Protein AF-A0A1V9YX98-F1 (afdb_monomer_lite)

pLDDT: mean 78.54, std 16.36, range [28.25, 93.62]

Radius of gyration: 32.04 Å; chains: 1; bounding box: 87×76×84 Å

Sequence (312 aa):
MIKQGNPGYKESSVGNFMKATWSMMSGKPSLTKDDVEKRVIESIEKTLIGTTRYSNEMVMECITQVKAVSAQNQWNNSLNNVALYTLFKTVHEQMQHIQSKWDRSNGILSKFEQCKPTMEEFVKNLLQGCKAVELLLKTFDGWIKGNLHTTVEQHLIDDVARNLKSQNWVVNANAKQALFDKFLLQQLKAENYNAIYFALNKPQIYADRILKVLVSKKLAEMSNDVKDGIVAKVRDSIDVAAKNARNASIHRSSCFFSSLRLDLQKNLRLSGTSDLVANLPLVDEVLMNCDTSAPEIFSSKKHTGVLYKVHE

Organism: NCBI:txid74557

Foldseek 3Di:
DDDDDDDDDDDDPPVVVVVVVVVVPCPPPDQDLVNLLVVLLVLLCVLCVPPQADDPVSLVVSVVSLVVVCVVVVDDPVSVVSSVVSSVVNCVVVNVVSHVNNCCCPNPVNVCVVCVVVVVVLVVCVVVVPALLRSLQVNVLVLCVVALVQLLVVQLCVVLVVVVCPDPLNVDVVNVVVLLVVVLVVCVVVVVVVLNVCCVVPVPVNSVVSVVVVSVVSSVVCSVVSSVLSLVQLVVQQLQLLVQLLPDLFPSSVSSLVSSLVSCLVSRPVNQPRRSNVVRDDDDCVRNTCNVPHSCSSPPPDPDHPSNVVVD

Secondary structure (DSSP, 8-state):
------------TTHHHHHHHHTTT-------HHHHHHHHHHHHHHHHTT--S--HHHHHHHHHHHHHHHHHHT--HHHHHHHHHHHHHHHHHHHHHHHHHHHHHHSHHHHHHHHHHHHHHHHHHHHTT--HHHHHHHHHHHHHHHHHHHHHHHHHHHHHHHHHHTSHHHH-HHHHHHHHHHHHHHHHHTT-HHHHHHHHH-HHHHHHHHHHHHHHHHHHHHHHHHHHHHHHHHHHHHHHHHHHHHH-SS-HHHHHHHHHHHHHHHHSTTTT-SHHHHTPPPP-TTTS--TTS-GGGGSTTS--SHHHHTT-

Structure (mmCIF, N/CA/C/O backbone):
data_AF-A0A1V9YX98-F1
#
_entry.id   AF-A0A1V9YX98-F1
#
loop_
_atom_site.group_PDB
_atom_site.id
_atom_site.type_symbol
_atom_site.label_atom_id
_atom_site.label_alt_id
_atom_site.label_comp_id
_atom_site.label_asym_id
_atom_site.label_entity_id
_atom_site.label_seq_id
_atom_site.pdbx_PDB_ins_code
_atom_site.Cartn_x
_atom_site.Cartn_y
_atom_site.Cartn_z
_atom_site.occupancy
_atom_site.B_iso_or_equiv
_atom_site.auth_seq_id
_atom_site.auth_comp_id
_atom_site.auth_asym_id
_atom_site.auth_atom_id
_atom_site.pdbx_PDB_model_num
ATOM 1 N N . MET A 1 1 ? -56.146 54.067 32.179 1.00 35.50 1 MET A N 1
ATOM 2 C CA . MET A 1 1 ? -56.871 52.874 31.677 1.00 35.50 1 MET A CA 1
ATOM 3 C C . MET A 1 1 ? -56.123 51.646 32.200 1.00 35.50 1 MET A C 1
ATOM 5 O O . MET A 1 1 ? -55.040 51.395 31.704 1.00 35.50 1 MET A O 1
ATOM 9 N N . ILE A 1 2 ? -56.381 51.174 33.433 1.00 30.75 2 ILE A N 1
ATOM 10 C CA . ILE A 1 2 ? -57.281 50.052 33.841 1.00 30.75 2 ILE A CA 1
ATOM 11 C C . ILE A 1 2 ? -57.070 48.800 32.942 1.00 30.75 2 ILE A C 1
ATOM 13 O O . ILE A 1 2 ? -57.182 48.963 31.735 1.00 30.75 2 ILE A O 1
ATOM 17 N N . LYS A 1 3 ? -56.763 47.554 33.362 1.00 31.86 3 LYS A N 1
ATOM 18 C CA . LYS A 1 3 ? -56.969 46.711 34.578 1.00 31.86 3 LYS A CA 1
ATOM 19 C C . LYS A 1 3 ? -55.753 45.761 34.743 1.00 31.86 3 LYS A C 1
ATOM 21 O O . LYS A 1 3 ? -55.209 45.331 33.737 1.00 31.86 3 LYS A O 1
ATOM 26 N N . GLN A 1 4 ? -55.167 45.533 35.923 1.00 38.66 4 GLN A N 1
ATOM 27 C CA . GLN A 1 4 ? -55.507 44.526 36.955 1.00 38.66 4 GLN A CA 1
ATOM 28 C C . GLN A 1 4 ? -55.988 43.140 36.475 1.00 38.66 4 GLN A C 1
ATOM 30 O O . GLN A 1 4 ? -57.011 43.026 35.808 1.00 38.66 4 GLN A O 1
ATOM 35 N N . GLY A 1 5 ? -55.296 42.096 36.951 1.00 28.25 5 GLY A N 1
AT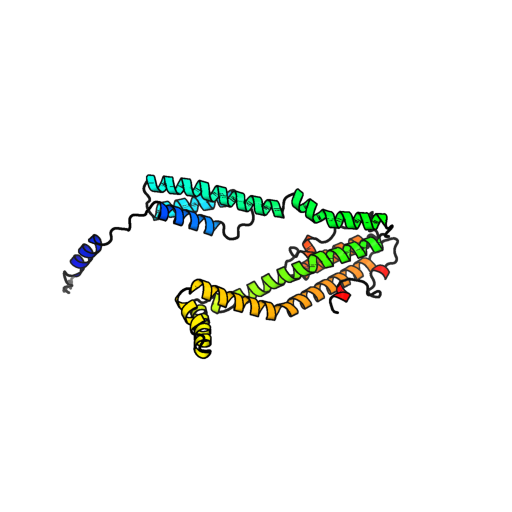OM 36 C CA . GLY A 1 5 ? -55.729 40.696 36.913 1.00 28.25 5 GLY A CA 1
ATOM 37 C C . GLY A 1 5 ? -54.652 39.721 37.409 1.00 28.25 5 GLY A C 1
ATOM 38 O O . GLY A 1 5 ? -53.942 39.136 36.606 1.00 28.25 5 GLY A O 1
ATOM 39 N N . ASN A 1 6 ? -54.534 39.560 38.730 1.00 36.75 6 ASN A N 1
ATOM 40 C CA . ASN A 1 6 ? -53.964 38.364 39.377 1.00 36.75 6 ASN A CA 1
ATOM 41 C C . ASN A 1 6 ? -55.146 37.391 39.619 1.00 36.75 6 ASN A C 1
ATOM 43 O O . ASN A 1 6 ? -56.251 37.896 39.852 1.00 36.75 6 ASN A O 1
ATOM 47 N N . PRO A 1 7 ? -54.982 36.052 39.581 1.00 43.16 7 PRO A N 1
ATOM 48 C CA . PRO A 1 7 ? -54.681 35.363 40.841 1.00 43.16 7 PRO A CA 1
ATOM 49 C C . PRO A 1 7 ? -53.839 34.070 40.721 1.00 43.16 7 PRO A C 1
ATOM 51 O O . PRO A 1 7 ? -54.103 33.188 39.915 1.00 43.16 7 PRO A O 1
ATOM 54 N N . GLY A 1 8 ? -52.877 33.941 41.637 1.00 31.20 8 GLY A N 1
ATOM 55 C CA . GLY A 1 8 ? -52.675 32.790 42.528 1.00 31.20 8 GLY A CA 1
ATOM 56 C C . GLY A 1 8 ? -52.701 31.364 41.967 1.00 31.20 8 GLY A C 1
ATOM 57 O O . GLY A 1 8 ? -53.764 30.774 41.821 1.00 31.20 8 GLY A O 1
ATOM 58 N N . TYR A 1 9 ? -51.523 30.736 41.926 1.00 29.83 9 TYR A N 1
ATOM 59 C CA . TYR A 1 9 ? -51.373 29.316 42.249 1.00 29.83 9 TYR A CA 1
ATOM 60 C C . TYR A 1 9 ? -50.214 29.129 43.235 1.00 29.83 9 TYR A C 1
ATOM 62 O O . TYR A 1 9 ? -49.104 29.616 43.032 1.00 29.83 9 TYR A O 1
ATOM 70 N N . LYS A 1 10 ? -50.521 28.462 44.350 1.00 43.81 10 LYS A N 1
ATOM 71 C CA . LYS A 1 10 ? -49.565 27.985 45.350 1.00 43.81 10 LYS A CA 1
ATOM 72 C C . LYS A 1 10 ? -48.792 26.813 44.746 1.00 43.81 10 LYS A C 1
ATOM 74 O O . LYS A 1 10 ? -49.390 25.763 44.538 1.00 43.81 10 LYS A O 1
ATOM 79 N N . GLU A 1 11 ? -47.480 26.943 44.582 1.00 35.00 11 GLU A N 1
ATOM 80 C CA . GLU A 1 11 ? -46.593 25.785 44.450 1.00 35.00 11 GLU A CA 1
ATOM 81 C C . GLU A 1 11 ? -45.653 25.693 45.654 1.00 35.00 11 GLU A C 1
ATOM 83 O O . GLU A 1 11 ? -44.737 26.482 45.867 1.00 35.00 11 GLU A O 1
ATOM 88 N N . SER A 1 12 ? -46.010 24.718 46.488 1.00 37.88 12 SER A N 1
ATOM 89 C CA . SER A 1 12 ? -45.212 23.924 47.418 1.00 37.88 12 SER A CA 1
ATOM 90 C C . SER A 1 12 ? -43.773 24.365 47.727 1.00 37.88 12 SER A C 1
ATOM 92 O O . SER A 1 12 ? -42.831 24.137 46.968 1.00 37.88 12 SER A O 1
ATOM 94 N N . SER A 1 13 ? -43.601 24.766 48.985 1.00 39.72 13 SER A N 1
ATOM 95 C CA . SER A 1 13 ? -42.365 24.863 49.779 1.00 39.72 13 SER A CA 1
ATOM 96 C C . SER A 1 13 ? -41.618 23.518 49.985 1.00 39.72 13 SER A C 1
ATOM 98 O O . SER A 1 13 ? -40.970 23.312 51.009 1.00 39.72 13 SER A O 1
ATOM 100 N N . VAL A 1 14 ? -41.690 22.578 49.038 1.00 38.34 14 VAL A N 1
ATOM 101 C CA . VAL A 1 14 ? -41.063 21.241 49.143 1.00 38.34 14 VAL A CA 1
ATOM 102 C C . VAL A 1 14 ? -39.824 21.118 48.237 1.00 38.34 14 VAL A C 1
ATOM 104 O O . VAL A 1 14 ? -38.925 20.326 48.512 1.00 38.34 14 VAL A O 1
ATOM 107 N N . GLY A 1 15 ? -39.688 21.980 47.220 1.00 34.88 15 GLY A N 1
ATOM 108 C CA . GLY A 1 15 ? -38.546 21.966 46.291 1.00 34.88 15 GLY A CA 1
ATOM 109 C C . GLY A 1 15 ? -37.222 22.497 46.861 1.00 34.88 15 GLY A C 1
ATOM 110 O O . GLY A 1 15 ? -36.151 22.097 46.404 1.00 34.88 15 GLY A O 1
ATOM 111 N N . ASN A 1 16 ? -37.263 23.352 47.889 1.00 37.28 16 ASN A N 1
ATOM 112 C CA . ASN A 1 16 ? -36.048 23.958 48.454 1.00 37.28 16 ASN A CA 1
ATOM 113 C C . ASN A 1 16 ? -35.376 23.098 49.537 1.00 37.28 16 ASN A C 1
ATOM 115 O O . ASN A 1 16 ? -34.169 23.217 49.734 1.00 37.28 16 ASN A O 1
ATOM 119 N N . PHE A 1 17 ? -36.105 22.180 50.182 1.00 38.41 17 PHE A N 1
ATOM 120 C CA . PHE A 1 17 ? -35.527 21.307 51.213 1.00 38.41 17 PHE A CA 1
ATOM 121 C C . PHE A 1 17 ? -34.778 20.102 50.610 1.00 38.41 17 PHE A C 1
ATOM 123 O O . PHE A 1 17 ? -33.739 19.695 51.128 1.00 38.41 17 PHE A O 1
ATOM 130 N N . MET A 1 18 ? -35.232 19.594 49.455 1.00 38.50 18 MET A N 1
ATOM 131 C CA . MET A 1 18 ? -34.552 18.527 48.694 1.00 38.50 18 MET A CA 1
ATOM 132 C C . MET A 1 18 ? -33.280 19.014 47.978 1.00 38.50 18 MET A C 1
ATOM 134 O O . MET A 1 18 ? -32.304 18.275 47.880 1.00 38.50 18 MET A O 1
ATOM 138 N N . LYS A 1 19 ? -33.237 20.277 47.524 1.00 39.81 19 LYS A N 1
ATOM 139 C CA . LYS A 1 19 ? -32.018 20.862 46.930 1.00 39.81 19 LYS A CA 1
ATOM 140 C C . LYS A 1 19 ? -30.922 21.128 47.967 1.00 39.81 19 LYS A C 1
ATOM 142 O O . LYS A 1 19 ? -29.747 20.938 47.664 1.00 39.81 19 LYS A O 1
ATOM 147 N N . ALA A 1 20 ? -31.295 21.517 49.187 1.00 39.19 20 ALA A N 1
ATOM 148 C CA . ALA A 1 20 ? -30.339 21.747 50.269 1.00 39.19 20 ALA A CA 1
ATOM 149 C C . ALA A 1 20 ? -29.755 20.438 50.834 1.00 39.19 20 ALA A C 1
ATOM 151 O O . ALA A 1 20 ? -28.577 20.391 51.177 1.00 39.19 20 ALA A O 1
ATOM 152 N N . THR A 1 21 ? -30.539 19.355 50.864 1.00 38.88 21 THR A N 1
ATOM 153 C CA . THR A 1 21 ? -30.083 18.052 51.381 1.00 38.88 21 THR A CA 1
ATOM 154 C C . THR A 1 21 ? -29.267 17.243 50.367 1.00 38.88 21 THR A C 1
ATOM 156 O O . THR A 1 21 ? -28.336 16.551 50.770 1.00 38.88 21 THR A O 1
ATOM 159 N N . TRP A 1 22 ? -29.493 17.397 49.056 1.00 37.34 22 TRP A N 1
ATOM 160 C CA . TRP A 1 22 ? -28.612 16.801 48.034 1.00 37.34 22 TRP A CA 1
ATOM 161 C C . TRP A 1 22 ? -27.271 17.532 47.870 1.00 37.34 22 TRP A C 1
ATOM 163 O O . TRP A 1 22 ? -26.265 16.899 47.558 1.00 37.34 22 TRP A O 1
ATOM 173 N N . SER A 1 23 ? -27.213 18.837 48.155 1.00 35.06 23 SER A N 1
ATOM 174 C CA . SER A 1 23 ? -25.954 19.597 48.119 1.00 35.06 23 SER A CA 1
ATOM 175 C C . SER A 1 23 ? -24.978 19.233 49.249 1.00 35.06 23 SER A C 1
ATOM 177 O O . SER A 1 23 ? -23.808 19.604 49.167 1.00 35.06 23 SER A O 1
ATOM 179 N N . MET A 1 24 ? -25.427 18.525 50.292 1.00 35.38 24 MET A N 1
ATOM 180 C CA . MET A 1 24 ? -24.577 18.102 51.415 1.00 35.38 24 MET A CA 1
ATOM 181 C C . MET A 1 24 ? -23.960 16.704 51.243 1.00 35.38 24 MET A C 1
ATOM 183 O O . MET A 1 24 ? -23.044 16.367 51.987 1.00 35.38 24 MET A O 1
ATOM 187 N N . MET A 1 25 ? -24.399 15.904 50.260 1.00 37.47 25 MET A N 1
ATOM 188 C CA . MET A 1 25 ? -23.903 14.530 50.048 1.00 37.47 25 MET A CA 1
ATOM 189 C C . MET A 1 25 ? -23.118 14.312 48.747 1.00 37.47 25 MET A C 1
ATOM 191 O O . MET A 1 25 ? -22.640 13.208 48.502 1.00 37.47 25 MET A O 1
ATOM 195 N N . SER A 1 26 ? -22.893 15.350 47.941 1.00 39.84 26 SER A N 1
ATOM 196 C CA . SER A 1 26 ? -21.917 15.304 46.849 1.00 39.84 26 SER A CA 1
ATOM 197 C C . SER A 1 26 ? -20.622 15.993 47.273 1.00 39.84 26 SER A C 1
ATOM 199 O O . SER A 1 26 ? -20.268 17.061 46.764 1.00 39.84 26 SER A O 1
ATOM 201 N N . GLY A 1 27 ? -19.890 15.386 48.209 1.00 36.44 27 GLY A N 1
ATOM 202 C CA . GLY A 1 27 ? -18.453 15.627 48.252 1.00 36.44 27 GLY A CA 1
ATOM 203 C C . GLY A 1 27 ? -17.919 15.251 46.874 1.00 36.44 27 GLY A C 1
ATOM 204 O O . GLY A 1 27 ? -17.969 14.077 46.510 1.00 36.44 27 GLY A O 1
ATOM 205 N N . LYS A 1 28 ? -17.506 16.236 46.061 1.00 46.06 28 LYS A N 1
ATOM 206 C CA . LYS A 1 28 ? -16.784 15.948 44.814 1.00 46.06 28 LYS A CA 1
ATOM 207 C C . LYS A 1 28 ? -15.682 14.958 45.200 1.00 46.06 28 LYS A C 1
ATOM 209 O O . LYS A 1 28 ? -14.931 15.298 46.118 1.00 46.06 28 LYS A O 1
ATOM 214 N N . PRO A 1 29 ? -15.605 13.760 44.588 1.00 49.59 29 PRO A N 1
ATOM 215 C CA . PRO A 1 29 ? -14.540 12.822 44.904 1.00 49.59 29 PRO A CA 1
ATOM 216 C C . PRO A 1 29 ? -13.227 13.591 44.804 1.00 49.59 29 PRO A C 1
ATOM 218 O O . PRO A 1 29 ? -12.970 14.254 43.795 1.00 49.59 29 PRO A O 1
ATOM 221 N N . SER A 1 30 ? -12.476 13.622 45.904 1.00 57.72 30 SER A N 1
ATOM 222 C CA . SER A 1 30 ? -11.210 14.337 45.966 1.00 57.72 30 SER A CA 1
ATOM 223 C C . SER A 1 30 ? -10.315 13.741 44.890 1.00 57.72 30 SER A C 1
ATOM 225 O O . SER A 1 30 ? -9.927 12.580 45.010 1.00 57.72 30 SER A O 1
ATOM 227 N N . LEU A 1 31 ? -10.052 14.505 43.825 1.00 68.56 31 LEU A N 1
ATOM 228 C CA . LEU A 1 31 ? -9.187 14.059 42.740 1.00 68.56 31 LEU A CA 1
ATOM 229 C C . LEU A 1 31 ? -7.839 13.667 43.340 1.00 68.56 31 LEU A C 1
ATOM 231 O O . LEU A 1 31 ? -7.174 14.492 43.976 1.00 68.56 31 LEU A O 1
ATOM 235 N N . THR A 1 32 ? -7.461 12.408 43.161 1.00 81.06 32 THR A N 1
ATOM 236 C CA . THR A 1 32 ? -6.163 11.915 43.609 1.00 81.06 32 THR A CA 1
ATOM 237 C C . THR A 1 32 ? -5.081 12.305 42.602 1.00 81.06 32 THR A C 1
ATOM 239 O O . THR A 1 32 ? -5.373 12.723 41.478 1.00 81.06 32 THR A O 1
ATOM 242 N N . LYS A 1 33 ? -3.809 12.198 42.999 1.00 81.06 33 LYS A N 1
ATOM 243 C CA . LYS A 1 33 ? -2.683 12.424 42.079 1.00 81.06 33 LYS A CA 1
ATOM 244 C C . LYS A 1 33 ? -2.747 11.456 40.892 1.00 81.06 33 LYS A C 1
ATOM 246 O O . LYS A 1 33 ? -2.623 11.902 39.758 1.00 81.06 33 LYS A O 1
ATOM 251 N N . ASP A 1 34 ? -3.073 10.195 41.154 1.00 80.06 34 ASP A N 1
ATOM 252 C CA . ASP A 1 34 ? -3.213 9.140 40.145 1.00 80.06 34 ASP A CA 1
ATOM 253 C C . ASP A 1 34 ? -4.323 9.457 39.127 1.00 80.06 34 ASP A C 1
ATOM 255 O O . ASP A 1 34 ? -4.160 9.227 37.928 1.00 80.06 34 ASP A O 1
ATOM 259 N N . ASP A 1 35 ? -5.434 10.063 39.567 1.00 81.38 35 ASP A N 1
ATOM 260 C CA . ASP A 1 35 ? -6.515 10.495 38.668 1.00 81.38 35 ASP A CA 1
ATOM 261 C C . ASP A 1 35 ? -6.072 11.615 37.718 1.00 81.38 35 ASP A C 1
ATOM 263 O O . ASP A 1 35 ? -6.505 11.671 36.563 1.00 81.38 35 ASP A O 1
ATOM 267 N N . VAL A 1 36 ? -5.224 12.526 38.203 1.00 79.44 36 VAL A N 1
ATOM 268 C CA . VAL A 1 36 ? -4.645 13.606 37.393 1.00 79.44 36 VAL A CA 1
ATOM 269 C C . VAL A 1 36 ? -3.635 13.041 36.402 1.00 79.44 36 VAL A C 1
ATOM 271 O O . VAL A 1 36 ? -3.706 13.372 35.220 1.00 79.44 36 VAL A O 1
ATOM 274 N N . GLU A 1 37 ? -2.745 12.154 36.849 1.00 83.06 37 GLU A N 1
ATOM 275 C CA . GLU A 1 37 ? -1.760 11.498 35.986 1.00 83.06 37 GLU A CA 1
ATOM 276 C C . GLU A 1 37 ? -2.435 10.730 34.852 1.00 83.06 37 GLU A C 1
ATOM 278 O O . GLU A 1 37 ? -2.116 10.949 33.683 1.00 83.06 37 GLU A O 1
ATOM 283 N N . LYS A 1 38 ? -3.438 9.909 35.178 1.00 86.44 38 LYS A N 1
ATOM 284 C CA . LYS A 1 38 ? -4.182 9.128 34.190 1.00 86.44 38 LYS A CA 1
ATOM 285 C C . LYS A 1 38 ? -4.870 10.014 33.151 1.00 86.44 38 LYS A C 1
ATOM 287 O O . LYS A 1 38 ? -4.755 9.752 31.959 1.00 86.44 38 LYS A O 1
ATOM 292 N N . ARG A 1 39 ? -5.534 11.095 33.573 1.00 82.88 39 ARG A N 1
ATOM 293 C CA . ARG A 1 39 ? -6.210 12.026 32.648 1.00 82.88 39 ARG A CA 1
ATOM 294 C C . ARG A 1 39 ? -5.234 12.778 31.745 1.00 82.88 39 ARG A C 1
ATOM 296 O O . ARG A 1 39 ? -5.555 13.034 30.586 1.00 82.88 39 ARG A O 1
ATOM 303 N N . VAL A 1 40 ? -4.063 13.150 32.266 1.00 82.19 40 VAL A N 1
ATOM 304 C CA . VAL A 1 40 ? -3.003 13.796 31.478 1.00 82.19 40 VAL A CA 1
ATOM 305 C C . VAL A 1 40 ? -2.456 12.823 30.436 1.00 82.19 40 VAL A C 1
ATOM 307 O O . VAL A 1 40 ? -2.378 13.188 29.264 1.00 82.19 40 VAL A O 1
ATOM 310 N N . ILE A 1 41 ? -2.160 11.582 30.834 1.00 84.50 41 ILE A N 1
ATOM 311 C CA . ILE A 1 41 ? -1.696 10.525 29.928 1.00 84.50 41 ILE A CA 1
ATOM 312 C C . ILE A 1 41 ? -2.737 10.260 28.836 1.00 84.50 41 ILE A C 1
ATOM 314 O O . ILE A 1 41 ? -2.400 10.348 27.661 1.00 84.50 41 ILE A O 1
ATOM 318 N N . GLU A 1 42 ? -4.005 10.043 29.192 1.00 85.44 42 GLU A N 1
ATOM 319 C CA . GLU A 1 42 ? -5.086 9.793 28.226 1.00 85.44 42 GLU A CA 1
ATOM 320 C C . GLU A 1 42 ? -5.258 10.950 27.224 1.00 85.44 42 GLU A C 1
ATOM 322 O O . GLU A 1 42 ? -5.492 10.718 26.037 1.00 85.44 42 GLU A O 1
ATOM 327 N N . SER A 1 43 ? -5.117 12.205 27.671 1.00 82.06 43 SER A N 1
ATOM 328 C CA . SER A 1 43 ? -5.208 13.378 26.789 1.00 82.06 43 SER A CA 1
ATOM 329 C C . SER A 1 43 ? -4.035 13.460 25.809 1.00 82.06 43 SER A C 1
ATOM 331 O O . SER A 1 43 ? -4.232 13.786 24.636 1.00 82.06 43 SER A O 1
ATOM 333 N N . ILE A 1 44 ? -2.820 13.161 26.274 1.00 83.00 44 ILE A N 1
ATOM 334 C CA . ILE A 1 44 ? -1.617 13.149 25.434 1.00 83.00 44 ILE A CA 1
ATOM 335 C C . ILE A 1 44 ? -1.704 11.997 24.441 1.00 83.00 44 ILE A C 1
ATOM 337 O O . ILE A 1 44 ? -1.565 12.219 23.242 1.00 83.00 44 ILE A O 1
ATOM 341 N N . GLU A 1 45 ? -2.012 10.787 24.911 1.00 82.75 45 GLU A N 1
ATOM 342 C CA . GLU A 1 45 ? -2.164 9.612 24.057 1.00 82.75 45 GLU A CA 1
ATOM 343 C C . GLU A 1 45 ? -3.182 9.878 22.960 1.00 82.75 45 GLU A C 1
ATOM 345 O O . GLU A 1 45 ? -2.838 9.707 21.797 1.00 82.75 45 GLU A O 1
ATOM 350 N N . LYS A 1 46 ? -4.368 10.408 23.300 1.00 82.56 46 LYS A N 1
ATOM 351 C CA . LYS A 1 46 ? -5.415 10.775 22.335 1.00 82.56 46 LYS A CA 1
ATOM 352 C C . LYS A 1 46 ? -4.932 11.749 21.256 1.00 82.56 46 LYS A C 1
ATOM 354 O O . LYS A 1 46 ? -5.329 11.604 20.104 1.00 82.56 46 LYS A O 1
ATOM 359 N N . THR A 1 47 ? -4.098 12.721 21.620 1.00 79.75 47 THR A N 1
ATOM 360 C CA . THR A 1 47 ? -3.531 13.707 20.680 1.00 79.75 47 THR A CA 1
ATOM 361 C C . THR A 1 47 ? -2.485 13.082 19.765 1.00 79.75 47 THR A C 1
ATOM 363 O O . THR A 1 47 ? -2.335 13.483 18.616 1.00 79.75 47 THR A O 1
ATOM 366 N N . LEU A 1 48 ? -1.766 12.079 20.265 1.00 80.19 48 LEU A N 1
ATOM 367 C CA . LEU A 1 48 ? -0.686 11.415 19.543 1.00 80.19 48 LEU A CA 1
ATOM 368 C C . LEU A 1 48 ? -1.143 10.162 18.778 1.00 80.19 48 LEU A C 1
ATOM 370 O O . LEU A 1 48 ? -0.341 9.577 18.044 1.00 80.19 48 LEU A O 1
ATOM 374 N N . ILE A 1 49 ? -2.417 9.756 18.885 1.00 77.81 49 ILE A N 1
ATOM 375 C CA . ILE A 1 49 ? -2.969 8.637 18.106 1.00 77.81 49 ILE A CA 1
ATOM 376 C C . ILE A 1 49 ? -2.840 8.941 16.612 1.00 77.81 49 ILE A C 1
ATOM 378 O O . ILE A 1 49 ? -3.456 9.863 16.087 1.00 77.81 49 ILE A O 1
ATOM 382 N N . GLY A 1 50 ? -2.085 8.097 15.906 1.00 68.12 50 GLY A N 1
ATOM 383 C CA . GLY A 1 50 ? -1.929 8.184 14.452 1.00 68.12 50 GLY A CA 1
ATOM 384 C C . GLY A 1 50 ? -0.856 9.169 13.983 1.00 68.12 50 GLY A C 1
ATOM 385 O O . GLY A 1 50 ? -0.642 9.293 12.779 1.00 68.12 50 GLY A O 1
ATOM 386 N N . THR A 1 51 ? -0.142 9.817 14.903 1.00 77.12 51 THR A N 1
ATOM 387 C CA . THR A 1 51 ? 0.988 10.684 14.572 1.00 77.12 51 THR A CA 1
ATOM 388 C C . THR A 1 51 ? 2.184 9.863 14.097 1.00 77.12 51 THR A C 1
ATOM 390 O O . THR A 1 51 ? 2.649 8.947 14.776 1.00 77.12 51 THR A O 1
ATOM 393 N N . THR A 1 52 ? 2.708 10.205 12.920 1.00 73.31 52 THR A N 1
ATOM 394 C CA . THR A 1 52 ? 3.804 9.464 12.277 1.00 73.31 52 THR A CA 1
ATOM 395 C C . THR A 1 52 ? 5.164 10.145 12.394 1.00 73.31 52 THR A C 1
ATOM 397 O O . THR A 1 52 ? 6.174 9.465 12.236 1.00 73.31 52 THR A O 1
ATOM 400 N N . ARG A 1 53 ? 5.218 11.452 12.685 1.00 80.00 53 ARG A N 1
ATOM 401 C CA . ARG A 1 53 ? 6.456 12.243 12.770 1.00 80.00 53 ARG A CA 1
ATOM 402 C C . ARG A 1 53 ? 6.374 13.269 13.899 1.00 80.00 53 ARG A C 1
ATOM 404 O O . ARG A 1 53 ? 5.318 13.854 14.106 1.00 80.00 53 ARG A O 1
ATOM 411 N N . TYR A 1 54 ? 7.500 13.515 14.568 1.00 82.19 54 TYR A N 1
ATOM 412 C CA . TYR A 1 54 ? 7.645 14.602 15.535 1.00 82.19 54 TYR A CA 1
ATOM 413 C C . TYR A 1 54 ? 7.426 15.979 14.890 1.00 82.19 54 TYR A C 1
ATOM 415 O O . TYR A 1 54 ? 7.986 16.274 13.828 1.00 82.19 54 TYR A O 1
ATOM 423 N N . SER A 1 55 ? 6.668 16.839 15.569 1.00 83.56 55 SER A N 1
ATOM 424 C CA . SER A 1 55 ? 6.526 18.250 15.216 1.00 83.56 55 SER A CA 1
ATOM 425 C C . SER A 1 55 ? 6.356 19.109 16.474 1.00 83.56 55 SER A C 1
ATOM 427 O O . SER A 1 55 ? 5.779 18.673 17.475 1.00 83.56 55 SER A O 1
ATOM 429 N N . ASN A 1 56 ? 6.862 20.344 16.434 1.00 83.25 56 ASN A N 1
ATOM 430 C CA . ASN A 1 56 ? 6.748 21.274 17.562 1.00 83.25 56 ASN A CA 1
ATOM 431 C C . ASN A 1 56 ? 5.281 21.670 17.812 1.00 83.25 56 ASN A C 1
ATOM 433 O O . ASN A 1 56 ? 4.883 21.916 18.949 1.00 83.25 56 ASN A O 1
ATOM 437 N N . GLU A 1 57 ? 4.462 21.683 16.762 1.00 84.62 57 GLU A N 1
ATOM 438 C CA . GLU A 1 57 ? 3.032 21.979 16.820 1.00 84.62 57 GLU A CA 1
ATOM 439 C C . GLU A 1 57 ? 2.281 20.945 17.672 1.00 84.62 57 GLU A C 1
ATOM 441 O O . GLU A 1 57 ? 1.430 21.321 18.474 1.00 84.62 57 GLU A O 1
ATOM 446 N N . MET A 1 58 ? 2.653 19.662 17.591 1.00 83.25 58 MET A N 1
ATOM 447 C CA . MET A 1 58 ? 2.041 18.592 18.393 1.00 83.25 58 MET A CA 1
ATOM 448 C C . MET A 1 58 ? 2.346 18.728 19.883 1.00 83.25 58 MET A C 1
ATOM 450 O O . MET A 1 58 ? 1.484 18.483 20.728 1.00 83.25 58 MET A O 1
ATOM 454 N N . VAL A 1 59 ? 3.571 19.143 20.220 1.00 84.50 59 VAL A N 1
ATOM 455 C CA . VAL A 1 59 ? 3.956 19.430 21.608 1.00 84.50 59 VAL A CA 1
ATOM 456 C C . VAL A 1 59 ? 3.108 20.583 22.149 1.00 84.50 59 VAL A C 1
ATOM 458 O O . VAL A 1 59 ? 2.566 20.493 23.253 1.00 84.50 59 VAL A O 1
ATOM 461 N N . MET A 1 60 ? 2.927 21.638 21.352 1.00 85.88 60 MET A N 1
ATOM 462 C CA . MET A 1 60 ? 2.081 22.778 21.711 1.00 85.88 60 MET A CA 1
ATOM 463 C C . MET A 1 60 ? 0.607 22.389 21.856 1.00 85.88 60 MET A C 1
ATOM 465 O O . MET A 1 60 ? -0.059 22.866 22.778 1.00 85.88 60 MET A O 1
ATOM 469 N N . GLU A 1 61 ? 0.099 21.492 21.014 1.00 86.56 61 GLU A N 1
ATOM 470 C CA . GLU A 1 61 ? -1.263 20.971 21.119 1.00 86.56 61 GLU A CA 1
ATOM 471 C C . GLU A 1 61 ? -1.462 20.151 22.403 1.00 86.56 61 GLU A C 1
ATOM 473 O O . GLU A 1 61 ? -2.410 20.410 23.147 1.00 86.56 61 GLU A O 1
ATOM 478 N N . CYS A 1 62 ? -0.521 19.262 22.742 1.00 85.00 62 CYS A N 1
ATOM 479 C CA . CYS A 1 62 ? -0.542 18.503 23.999 1.00 85.00 62 CYS A CA 1
ATOM 480 C C . CYS A 1 62 ? -0.544 19.431 25.226 1.00 85.00 62 CYS A C 1
ATOM 482 O O . CYS A 1 62 ? -1.348 19.258 26.144 1.00 85.00 62 CYS A O 1
ATOM 484 N N . ILE A 1 63 ? 0.313 20.462 25.226 1.00 86.00 63 ILE A N 1
ATOM 485 C CA . ILE A 1 63 ? 0.355 21.479 26.290 1.00 86.00 63 ILE A CA 1
ATOM 486 C C . ILE A 1 63 ? -0.989 22.211 26.393 1.00 86.00 63 ILE A C 1
ATOM 488 O O . ILE A 1 63 ? -1.482 22.460 27.494 1.00 86.00 63 ILE A O 1
ATOM 492 N N . THR A 1 64 ? -1.589 22.568 25.259 1.00 87.62 64 THR A N 1
ATOM 493 C CA . THR A 1 64 ? -2.838 23.339 25.216 1.00 87.62 64 THR A CA 1
ATOM 494 C C . THR A 1 64 ? -4.023 22.507 25.704 1.00 87.62 64 THR A C 1
ATOM 496 O O . THR A 1 64 ? -4.836 23.004 26.485 1.00 87.62 64 THR A O 1
ATOM 499 N N . GLN A 1 65 ? -4.085 21.225 25.337 1.00 84.94 65 GLN A N 1
ATOM 500 C CA . GLN A 1 65 ? -5.107 20.306 25.836 1.00 84.94 65 GLN A CA 1
ATOM 501 C C . GLN A 1 65 ? -4.977 20.059 27.340 1.00 84.94 65 GLN A C 1
ATOM 503 O O . GLN A 1 65 ? -5.968 20.174 28.058 1.00 84.94 65 GLN A O 1
ATOM 508 N N . VAL A 1 66 ? -3.769 19.809 27.855 1.00 84.56 66 VAL A N 1
ATOM 509 C CA . VAL A 1 66 ? -3.574 19.617 29.302 1.00 84.56 66 VAL A CA 1
ATOM 510 C C . VAL A 1 66 ? -3.889 20.895 30.087 1.00 84.56 66 VAL A C 1
ATOM 512 O O . VAL A 1 66 ? -4.503 20.820 31.152 1.00 84.56 66 VAL A O 1
ATOM 515 N N . LYS A 1 67 ? -3.584 22.081 29.539 1.00 85.19 67 LYS A N 1
ATOM 516 C CA . LYS A 1 67 ? -4.038 23.362 30.111 1.00 85.19 67 LYS A CA 1
ATOM 517 C C . LYS A 1 67 ? -5.564 23.482 30.131 1.00 85.19 67 LYS A C 1
ATOM 519 O O . LYS A 1 67 ? -6.114 23.918 31.140 1.00 85.19 67 LYS A O 1
ATOM 524 N N . ALA A 1 68 ? -6.253 23.077 29.064 1.00 85.38 68 ALA A N 1
ATOM 525 C CA . ALA A 1 68 ? -7.715 23.090 29.013 1.00 85.38 68 ALA A CA 1
ATOM 526 C C . ALA A 1 68 ? -8.335 22.121 30.037 1.00 85.38 68 ALA A C 1
ATOM 528 O O . ALA A 1 68 ? -9.275 22.490 30.741 1.00 85.38 68 ALA A O 1
ATOM 529 N N . VAL A 1 69 ? -7.771 20.917 30.182 1.00 83.50 69 VAL A N 1
ATOM 530 C CA . VAL A 1 69 ? -8.203 19.920 31.177 1.00 83.50 69 VAL A CA 1
ATOM 531 C C . VAL A 1 69 ? -7.958 20.423 32.604 1.00 83.50 69 VAL A C 1
ATOM 533 O O . VAL A 1 69 ? -8.837 20.284 33.456 1.00 83.50 69 VAL A O 1
ATOM 536 N N . SER A 1 70 ? -6.814 21.057 32.868 1.00 83.88 70 SER A N 1
ATOM 537 C CA . SER A 1 70 ? -6.522 21.690 34.163 1.00 83.88 70 SER A CA 1
ATOM 538 C C . SER A 1 70 ? -7.525 22.807 34.487 1.00 83.88 70 SER A C 1
ATOM 540 O O . SER A 1 70 ? -8.105 22.820 35.577 1.00 83.88 70 SER A O 1
ATOM 542 N N . ALA A 1 71 ? -7.816 23.688 33.521 1.00 82.25 71 ALA A N 1
ATOM 543 C CA . ALA A 1 71 ? -8.764 24.790 33.689 1.00 82.25 71 ALA A CA 1
ATOM 544 C C . ALA A 1 71 ? -10.203 24.305 33.943 1.00 82.25 71 ALA A C 1
ATOM 546 O O . ALA A 1 71 ? -10.888 24.833 34.818 1.00 82.25 71 ALA A O 1
ATOM 547 N N . GLN A 1 72 ? -10.655 23.270 33.227 1.00 83.06 72 GLN A N 1
ATOM 548 C CA . GLN A 1 72 ? -11.990 22.683 33.401 1.00 83.06 72 GLN A CA 1
ATOM 549 C C . GLN A 1 72 ? -12.178 22.020 34.770 1.00 83.06 72 GLN A C 1
ATOM 551 O O . GLN A 1 72 ? -13.274 22.052 35.326 1.00 83.06 72 GLN A O 1
ATOM 556 N N . ASN A 1 73 ? -11.120 21.421 35.320 1.00 78.38 73 ASN A N 1
ATOM 557 C CA . ASN A 1 73 ? -11.188 20.700 36.589 1.00 78.38 73 ASN A CA 1
ATOM 558 C C . ASN A 1 73 ? -10.777 21.547 37.806 1.00 78.38 73 ASN A C 1
ATOM 560 O O . ASN A 1 73 ? -10.852 21.045 38.927 1.00 78.38 73 ASN A O 1
ATOM 564 N N . GLN A 1 74 ? -10.371 22.808 37.600 1.00 81.75 74 GLN A N 1
ATOM 565 C CA . GLN A 1 74 ? -9.964 23.747 38.655 1.00 81.75 74 GLN A CA 1
ATOM 566 C C . GLN A 1 74 ? -8.951 23.131 39.635 1.00 81.75 74 GLN A C 1
ATOM 568 O O . GLN A 1 74 ? -9.118 23.181 40.856 1.00 81.75 74 GLN A O 1
ATOM 573 N N . TRP A 1 75 ? -7.910 22.492 39.099 1.00 82.38 75 TRP A N 1
ATOM 574 C CA . TRP A 1 75 ? -6.890 21.839 39.916 1.00 82.38 75 TRP A CA 1
ATOM 575 C C . TRP A 1 75 ? -6.133 22.840 40.793 1.00 82.38 75 TRP A C 1
ATOM 577 O O . TRP A 1 75 ? -5.805 23.949 40.371 1.00 82.38 75 TRP A O 1
ATOM 587 N N . ASN A 1 76 ? -5.819 22.422 42.020 1.00 83.56 76 ASN A N 1
ATOM 588 C CA . ASN A 1 76 ? -4.973 23.202 42.919 1.00 83.56 76 ASN A CA 1
ATOM 589 C C . ASN A 1 76 ? -3.498 23.179 42.461 1.00 83.56 76 ASN A C 1
ATOM 591 O O . ASN A 1 76 ? -3.096 22.356 41.638 1.00 83.56 76 ASN A O 1
ATOM 595 N N . ASN A 1 77 ? -2.666 24.057 43.028 1.00 83.50 77 ASN A N 1
ATOM 596 C CA . ASN A 1 77 ? -1.258 24.196 42.626 1.00 83.50 77 ASN A CA 1
ATOM 597 C C . ASN A 1 77 ? -0.439 22.900 42.769 1.00 83.50 77 ASN A C 1
ATOM 599 O O . ASN A 1 77 ? 0.442 22.644 41.953 1.00 83.50 77 ASN A O 1
ATOM 603 N N . SER A 1 78 ? -0.735 22.058 43.766 1.00 83.44 78 SER A N 1
ATOM 604 C CA . SER A 1 78 ? -0.036 20.778 43.944 1.00 83.44 78 SER A CA 1
ATOM 605 C C . SER A 1 78 ? -0.370 19.790 42.823 1.00 83.44 78 SER A C 1
ATOM 607 O O . SER A 1 78 ? 0.537 19.185 42.254 1.00 83.44 78 SER A O 1
ATOM 609 N N . LEU A 1 79 ? -1.649 19.677 42.456 1.00 83.69 79 LEU A N 1
ATOM 610 C CA . LEU A 1 79 ? -2.114 18.834 41.354 1.00 83.69 79 LEU A CA 1
ATOM 611 C C . LEU A 1 79 ? -1.670 19.372 39.987 1.00 83.69 79 LEU A C 1
ATOM 613 O O . LEU A 1 79 ? -1.327 18.584 39.113 1.00 83.69 79 LEU A O 1
ATOM 617 N N . ASN A 1 80 ? -1.586 20.695 39.816 1.00 83.69 80 ASN A N 1
ATOM 618 C CA . ASN A 1 80 ? -1.021 21.300 38.607 1.00 83.69 80 ASN A CA 1
ATOM 619 C C . ASN A 1 80 ? 0.468 20.981 38.440 1.00 83.69 80 ASN A C 1
ATOM 621 O O . ASN A 1 80 ? 0.902 20.702 37.328 1.00 83.69 80 ASN A O 1
ATOM 625 N N . ASN A 1 81 ? 1.248 20.960 39.524 1.00 85.38 81 ASN A N 1
ATOM 626 C CA . ASN A 1 81 ? 2.658 20.569 39.450 1.00 85.38 81 ASN A CA 1
ATOM 627 C C . ASN A 1 81 ? 2.824 19.091 39.067 1.00 85.38 81 ASN A C 1
ATOM 629 O O . ASN A 1 81 ? 3.684 18.774 38.249 1.00 85.38 81 ASN A O 1
ATOM 633 N N . VAL A 1 82 ? 1.974 18.205 39.603 1.00 86.12 82 VAL A N 1
ATOM 634 C CA . VAL A 1 82 ? 1.927 16.790 39.189 1.00 86.12 82 VAL A CA 1
ATOM 635 C C . VAL A 1 82 ? 1.559 16.688 37.708 1.00 86.12 82 VAL A C 1
ATOM 637 O O . VAL A 1 82 ? 2.275 16.051 36.946 1.00 86.12 82 VAL A O 1
ATOM 640 N N . ALA A 1 83 ? 0.518 17.397 37.265 1.00 83.38 83 ALA A N 1
ATOM 641 C CA . ALA A 1 83 ? 0.100 17.406 35.867 1.00 83.38 83 ALA A CA 1
ATOM 642 C C . ALA A 1 83 ? 1.188 17.912 34.908 1.00 83.38 83 ALA A C 1
ATOM 644 O O . ALA A 1 83 ? 1.369 17.334 33.841 1.00 83.38 83 ALA A O 1
ATOM 645 N N . LEU A 1 84 ? 1.918 18.971 35.271 1.00 85.50 84 LEU A N 1
ATOM 646 C CA . LEU A 1 84 ? 3.011 19.520 34.462 1.00 85.50 84 LEU A CA 1
ATOM 647 C C . LEU A 1 84 ? 4.201 18.562 34.382 1.00 85.50 84 LEU A C 1
ATOM 649 O O . LEU A 1 84 ? 4.774 18.395 33.306 1.00 85.50 84 LEU A O 1
ATOM 653 N N . TYR A 1 85 ? 4.557 17.920 35.497 1.00 87.50 85 TYR A N 1
ATOM 654 C CA . TYR A 1 85 ? 5.618 16.917 35.517 1.00 87.50 85 TYR A CA 1
ATOM 655 C C . TYR A 1 85 ? 5.253 15.703 34.654 1.00 87.50 85 TYR A C 1
ATOM 657 O O . TYR A 1 85 ? 6.049 15.283 33.812 1.00 87.50 85 TYR A O 1
ATOM 665 N N . THR A 1 86 ? 4.031 15.189 34.800 1.00 87.00 86 THR A N 1
ATOM 666 C CA . THR A 1 86 ? 3.526 14.065 34.003 1.00 87.00 86 THR A CA 1
ATOM 667 C C . THR A 1 86 ? 3.420 14.435 32.530 1.00 87.00 86 THR A C 1
ATOM 669 O O . THR A 1 86 ? 3.867 13.673 31.683 1.00 87.00 86 THR A O 1
ATOM 672 N N . LEU A 1 87 ? 2.942 15.641 32.208 1.00 88.38 87 LEU A N 1
ATOM 673 C CA . LEU A 1 87 ? 2.937 16.163 30.841 1.00 88.38 87 LEU A CA 1
ATOM 674 C C . LEU A 1 87 ? 4.344 16.160 30.240 1.00 88.38 87 LEU A C 1
ATOM 676 O O . LEU A 1 87 ? 4.534 15.631 29.149 1.00 88.38 87 LEU A O 1
ATOM 680 N N . PHE A 1 88 ? 5.323 16.728 30.946 1.00 88.56 88 PHE A N 1
ATOM 681 C CA . PHE A 1 88 ? 6.703 16.774 30.472 1.00 88.56 88 PHE A CA 1
ATOM 682 C C . PHE A 1 88 ? 7.255 15.369 30.224 1.00 88.56 88 PHE A C 1
ATOM 684 O O . PHE A 1 88 ? 7.745 15.091 29.131 1.00 88.56 88 PHE A O 1
ATOM 691 N N . LYS A 1 89 ? 7.133 14.473 31.210 1.00 91.25 89 LYS A N 1
ATOM 692 C CA . LYS A 1 89 ? 7.654 13.107 31.121 1.00 91.25 89 LYS A CA 1
ATOM 693 C C . LYS A 1 89 ? 6.990 12.324 29.986 1.00 91.25 89 LYS A C 1
ATOM 695 O O . LYS A 1 89 ? 7.687 11.787 29.130 1.00 91.25 89 LYS A O 1
ATOM 700 N N . THR A 1 90 ? 5.659 12.308 29.939 1.00 86.56 90 THR A N 1
ATOM 701 C CA . THR A 1 90 ? 4.900 11.536 28.950 1.00 86.56 90 THR A CA 1
ATOM 702 C C . THR A 1 90 ? 5.097 12.077 27.537 1.00 86.56 90 THR A C 1
ATOM 704 O O . THR A 1 90 ? 5.306 11.289 26.620 1.00 86.56 90 THR A O 1
ATOM 707 N N . VAL A 1 91 ? 5.093 13.402 27.335 1.00 88.62 91 VAL A N 1
ATOM 708 C CA . VAL A 1 91 ? 5.389 13.976 26.010 1.00 88.62 91 VAL A CA 1
ATOM 709 C C . VAL A 1 91 ? 6.819 13.653 25.602 1.00 88.62 91 VAL A C 1
ATOM 711 O O . VAL A 1 91 ? 7.036 13.245 24.468 1.00 88.62 91 VAL A O 1
ATOM 714 N N . HIS A 1 92 ? 7.794 13.781 26.502 1.00 87.88 92 HIS A N 1
ATOM 715 C CA . HIS A 1 92 ? 9.184 13.470 26.183 1.00 87.88 92 HIS A CA 1
ATOM 716 C C . HIS A 1 92 ? 9.367 12.007 25.750 1.00 87.88 92 HIS A C 1
ATOM 718 O O . HIS A 1 92 ? 9.918 11.753 24.678 1.00 87.88 92 HIS A O 1
ATOM 724 N N . GLU A 1 93 ? 8.849 11.057 26.532 1.00 88.25 93 GLU A N 1
ATOM 725 C CA . GLU A 1 93 ? 8.937 9.620 26.244 1.00 88.25 93 GLU A CA 1
ATOM 726 C C . GLU A 1 93 ? 8.215 9.252 24.936 1.00 88.25 93 GLU A C 1
ATOM 728 O O . GLU A 1 93 ? 8.784 8.575 24.076 1.00 88.25 93 GLU A O 1
ATOM 733 N N . GLN A 1 94 ? 6.986 9.742 24.736 1.00 84.56 94 GLN A N 1
ATOM 734 C CA . GLN A 1 94 ? 6.207 9.458 23.526 1.00 84.56 94 GLN A CA 1
ATOM 735 C C . GLN A 1 94 ? 6.833 10.089 22.279 1.00 84.56 94 GLN A C 1
ATOM 737 O O . GLN A 1 94 ? 6.897 9.451 21.229 1.00 84.56 94 GLN A O 1
ATOM 742 N N . MET A 1 95 ? 7.360 11.311 22.378 1.00 85.25 95 MET A N 1
ATOM 743 C CA . MET A 1 95 ? 8.020 11.975 21.252 1.00 85.25 95 MET A CA 1
ATOM 744 C C . MET A 1 95 ? 9.331 11.289 20.876 1.00 85.25 95 MET A C 1
ATOM 746 O O . MET A 1 95 ? 9.582 11.084 19.689 1.00 85.25 95 MET A O 1
ATOM 750 N N . GLN A 1 96 ? 10.137 10.866 21.854 1.00 87.12 96 GLN A N 1
ATOM 751 C CA . GLN A 1 96 ? 11.326 10.052 21.585 1.00 87.12 96 GLN A CA 1
ATOM 752 C C . GLN A 1 96 ? 10.965 8.730 20.909 1.00 87.12 96 GLN A C 1
ATOM 754 O O . GLN A 1 96 ? 11.652 8.307 19.976 1.00 87.12 96 GLN A O 1
ATOM 759 N N . HIS A 1 97 ? 9.876 8.092 21.341 1.00 86.38 97 HIS A N 1
ATOM 760 C CA . HIS A 1 97 ? 9.389 6.867 20.722 1.00 86.38 97 HIS A CA 1
ATOM 761 C C . HIS A 1 97 ? 8.950 7.094 19.266 1.00 86.38 97 HIS A C 1
ATOM 763 O O . HIS A 1 97 ? 9.392 6.367 18.373 1.00 86.38 97 HIS A O 1
ATOM 769 N N . ILE A 1 98 ? 8.137 8.126 19.009 1.00 84.69 98 ILE A N 1
ATOM 770 C CA . ILE A 1 98 ? 7.674 8.502 17.663 1.00 84.69 98 ILE A CA 1
ATOM 771 C C . ILE A 1 98 ? 8.866 8.836 16.759 1.00 84.69 98 ILE A C 1
ATOM 773 O O . ILE A 1 98 ? 8.947 8.314 15.647 1.00 84.69 98 ILE A O 1
ATOM 777 N N . GLN A 1 99 ? 9.815 9.643 17.240 1.00 85.12 99 GLN A N 1
ATOM 778 C CA . GLN A 1 99 ? 11.000 10.032 16.478 1.00 85.12 99 GLN A CA 1
ATOM 779 C C . GLN A 1 99 ? 11.883 8.823 16.160 1.00 85.12 99 GLN A C 1
ATOM 781 O O . GLN A 1 99 ? 12.214 8.603 15.000 1.00 85.12 99 GLN A O 1
ATOM 786 N N . SER A 1 100 ? 12.172 7.970 17.147 1.00 84.75 100 SER A N 1
ATOM 787 C CA . SER A 1 100 ? 12.972 6.754 16.936 1.00 84.75 100 SER A CA 1
ATOM 788 C C . SER A 1 100 ? 12.317 5.806 15.930 1.00 84.75 100 SER A C 1
ATOM 790 O O . SER A 1 100 ? 12.992 5.195 15.102 1.00 84.75 100 SER A O 1
ATOM 792 N N . LYS A 1 101 ? 10.986 5.669 15.979 1.00 84.81 101 LYS A N 1
ATOM 793 C CA . LYS A 1 101 ? 10.224 4.857 15.025 1.00 84.81 101 LYS A CA 1
ATOM 794 C C . LYS A 1 101 ? 10.272 5.449 13.615 1.00 84.81 101 LYS A C 1
ATOM 796 O O . LYS A 1 101 ? 10.443 4.706 12.644 1.00 84.81 101 LYS A O 1
ATOM 801 N N . TRP A 1 102 ? 10.139 6.769 13.502 1.00 84.44 102 TRP A N 1
ATOM 802 C CA . TRP A 1 102 ? 10.239 7.469 12.227 1.00 84.44 102 TRP A CA 1
ATOM 803 C C . TRP A 1 102 ? 11.647 7.346 11.638 1.00 84.44 102 TRP A C 1
ATOM 805 O O . TRP A 1 102 ? 11.765 6.964 10.475 1.00 84.44 102 TRP A O 1
ATOM 815 N N . ASP A 1 103 ? 12.695 7.557 12.439 1.00 82.19 103 ASP A N 1
ATOM 816 C CA . ASP A 1 103 ? 14.101 7.453 12.028 1.00 82.19 103 ASP A CA 1
ATOM 817 C C . ASP A 1 103 ? 14.465 6.041 11.576 1.00 82.19 103 ASP A C 1
ATOM 819 O O . ASP A 1 103 ? 15.130 5.878 10.557 1.00 82.19 103 ASP A O 1
ATOM 823 N N . ARG A 1 104 ? 13.959 5.001 12.249 1.00 80.19 104 ARG A N 1
ATOM 824 C CA . ARG A 1 104 ? 14.137 3.616 11.782 1.00 80.19 104 ARG A CA 1
ATOM 825 C C . ARG A 1 104 ? 13.585 3.384 10.381 1.00 80.19 104 ARG A C 1
ATOM 827 O O . ARG A 1 104 ? 14.128 2.552 9.667 1.00 80.19 104 ARG A O 1
ATOM 834 N N . SER A 1 105 ? 12.535 4.098 9.986 1.00 74.44 105 SER A N 1
ATOM 835 C CA . SER A 1 105 ? 11.884 3.901 8.685 1.00 74.44 105 SER A CA 1
ATOM 836 C C . SER A 1 105 ? 12.356 4.899 7.618 1.00 74.44 105 SER A C 1
ATOM 838 O O . SER A 1 105 ? 12.304 4.592 6.433 1.00 74.44 105 SER A O 1
ATOM 840 N N . ASN A 1 106 ? 12.816 6.087 8.023 1.00 76.81 106 ASN A N 1
ATOM 841 C CA . ASN A 1 106 ? 13.082 7.224 7.131 1.00 76.81 106 ASN A CA 1
ATOM 842 C C . ASN A 1 106 ? 14.507 7.784 7.229 1.00 76.81 106 ASN A C 1
ATOM 844 O O . ASN A 1 106 ? 14.864 8.671 6.447 1.00 76.81 106 ASN A O 1
ATOM 848 N N . GLY A 1 107 ? 15.310 7.296 8.174 1.00 79.00 107 GLY A N 1
ATOM 849 C CA . GLY A 1 107 ? 16.691 7.713 8.372 1.00 79.00 107 GLY A CA 1
ATOM 850 C C . GLY A 1 107 ? 17.574 7.367 7.177 1.00 79.00 107 GLY A C 1
ATOM 851 O O . GLY A 1 107 ? 17.285 6.453 6.405 1.00 79.00 107 GLY A O 1
ATOM 852 N N . ILE A 1 108 ? 18.677 8.104 7.028 1.00 80.00 108 ILE A N 1
ATOM 853 C CA . ILE A 1 108 ? 19.636 7.899 5.930 1.00 80.00 108 ILE A CA 1
ATOM 854 C C . ILE A 1 108 ? 20.177 6.467 5.949 1.00 80.00 108 ILE A C 1
ATOM 856 O O . ILE A 1 108 ? 20.222 5.826 4.903 1.00 80.00 108 ILE A O 1
ATOM 860 N N . LEU A 1 109 ? 20.528 5.956 7.135 1.00 79.62 109 LEU A N 1
ATOM 861 C CA . LEU A 1 109 ? 21.012 4.586 7.303 1.00 79.62 109 LEU A CA 1
ATOM 862 C C . LEU A 1 109 ? 19.964 3.570 6.839 1.00 79.62 109 LEU A C 1
ATOM 864 O O . LEU A 1 109 ? 20.276 2.717 6.020 1.00 79.62 109 LEU A O 1
ATOM 868 N N . SER A 1 110 ? 18.715 3.719 7.282 1.00 76.19 110 SER A N 1
ATOM 869 C CA . SER A 1 110 ? 17.622 2.821 6.900 1.00 76.19 110 SER A CA 1
ATOM 870 C C . SER A 1 110 ? 17.347 2.847 5.399 1.00 76.19 110 SER A C 1
ATOM 872 O O . SER A 1 110 ? 17.150 1.802 4.790 1.00 76.19 110 SER A O 1
ATOM 874 N N . LYS A 1 111 ? 17.378 4.030 4.775 1.00 77.00 111 LYS A N 1
ATOM 875 C CA . LYS A 1 111 ? 17.245 4.165 3.317 1.00 77.00 111 LYS A CA 1
ATOM 876 C C . LYS A 1 111 ? 18.415 3.517 2.580 1.00 77.00 111 LYS A C 1
ATOM 878 O O . LYS A 1 111 ? 18.214 2.876 1.556 1.00 77.00 111 LYS A O 1
ATOM 883 N N . PHE A 1 112 ? 19.633 3.654 3.099 1.00 78.81 112 PHE A N 1
ATOM 884 C CA . PHE A 1 112 ? 20.807 3.015 2.515 1.00 78.81 112 PHE A CA 1
ATOM 885 C C . PHE A 1 112 ? 20.739 1.486 2.635 1.00 78.81 112 PHE A C 1
ATOM 887 O O . PHE A 1 112 ? 20.991 0.784 1.659 1.00 78.81 112 PHE A O 1
ATOM 894 N N . GLU A 1 113 ? 20.327 0.964 3.791 1.00 79.56 113 GLU A N 1
ATOM 895 C CA . GLU A 1 113 ? 20.085 -0.468 3.996 1.00 79.56 113 GLU A CA 1
ATOM 896 C C . GLU A 1 113 ? 18.990 -1.006 3.069 1.00 79.56 113 GLU A C 1
ATOM 898 O O . GLU A 1 113 ? 19.156 -2.082 2.500 1.00 79.56 113 GLU A O 1
ATOM 903 N N . GLN A 1 114 ? 17.914 -0.244 2.849 1.00 77.06 114 GLN A N 1
ATOM 904 C CA . GLN A 1 114 ? 16.863 -0.591 1.886 1.00 77.06 114 GLN A CA 1
ATOM 905 C C . GLN A 1 114 ? 17.380 -0.625 0.439 1.00 77.06 114 GLN A C 1
ATOM 907 O O . GLN A 1 114 ? 16.960 -1.477 -0.341 1.00 77.06 114 GLN A O 1
ATOM 912 N N . CYS A 1 115 ? 18.305 0.266 0.071 1.00 74.38 115 CYS A N 1
ATOM 913 C CA . CYS A 1 115 ? 18.880 0.321 -1.276 1.00 74.38 115 CYS A CA 1
ATOM 914 C C . CYS A 1 115 ? 19.996 -0.706 -1.517 1.00 74.38 115 CYS A C 1
ATOM 916 O O . CYS A 1 115 ? 20.274 -1.041 -2.671 1.00 74.38 115 CYS A O 1
ATOM 918 N N . LYS A 1 116 ? 20.643 -1.209 -0.459 1.00 80.81 116 LYS A N 1
ATOM 919 C CA . LYS A 1 116 ? 21.806 -2.103 -0.553 1.00 80.81 116 LYS A CA 1
ATOM 920 C C . LYS A 1 116 ? 21.559 -3.340 -1.438 1.00 80.81 116 LYS A C 1
ATOM 922 O O . LYS A 1 116 ? 22.378 -3.556 -2.331 1.00 80.81 116 LYS A O 1
ATOM 927 N N . PRO A 1 117 ? 20.458 -4.107 -1.292 1.00 80.19 117 PRO A N 1
ATOM 928 C CA . PRO A 1 117 ? 20.202 -5.267 -2.151 1.00 80.19 117 PRO A CA 1
ATOM 929 C C . PRO A 1 117 ? 20.094 -4.894 -3.634 1.00 80.19 117 PRO A C 1
ATOM 931 O O . PRO A 1 117 ? 20.663 -5.569 -4.488 1.00 80.19 117 PRO A O 1
ATOM 934 N N . THR A 1 118 ? 19.423 -3.781 -3.940 1.00 74.62 118 THR A N 1
ATOM 935 C CA . THR A 1 118 ? 19.266 -3.277 -5.311 1.00 74.62 118 THR A CA 1
ATOM 936 C C . THR A 1 118 ? 20.610 -2.870 -5.915 1.00 74.62 118 THR A C 1
ATOM 938 O O . THR A 1 118 ? 20.881 -3.164 -7.078 1.00 74.62 118 THR A O 1
ATOM 941 N N . MET A 1 119 ? 21.479 -2.226 -5.128 1.00 77.31 119 MET A N 1
ATOM 942 C CA . MET A 1 119 ? 22.833 -1.865 -5.563 1.00 77.31 119 MET A CA 1
ATOM 943 C C . MET A 1 119 ? 23.700 -3.108 -5.799 1.00 77.31 119 MET A C 1
ATOM 945 O O . MET A 1 119 ? 24.385 -3.189 -6.816 1.00 77.31 119 MET A O 1
ATOM 949 N N . GLU A 1 120 ? 23.652 -4.095 -4.903 1.00 80.62 120 GLU A N 1
ATOM 950 C CA . GLU A 1 120 ? 24.383 -5.360 -5.055 1.00 80.62 120 GLU A CA 1
ATOM 951 C C . GLU A 1 120 ? 23.930 -6.133 -6.301 1.00 80.62 120 GLU A C 1
ATOM 953 O O . GLU A 1 120 ? 24.762 -6.629 -7.066 1.00 80.62 120 GLU A O 1
ATOM 958 N N . GLU A 1 121 ? 22.621 -6.196 -6.550 1.00 79.31 121 GLU A N 1
ATOM 959 C CA . GLU A 1 121 ? 22.062 -6.831 -7.743 1.00 79.31 121 GLU A CA 1
ATOM 960 C C . GLU A 1 121 ? 22.473 -6.096 -9.025 1.00 79.31 121 GLU A C 1
ATOM 962 O O . GLU A 1 121 ? 22.867 -6.730 -10.006 1.00 79.31 121 GLU A O 1
ATOM 967 N N . PHE A 1 122 ? 22.461 -4.762 -9.008 1.00 76.25 122 PHE A N 1
ATOM 968 C CA . PHE A 1 122 ? 22.933 -3.943 -10.120 1.00 76.25 122 PHE A CA 1
ATOM 969 C C . PHE A 1 122 ? 24.410 -4.206 -10.446 1.00 76.25 122 PHE A C 1
ATOM 971 O O . PHE A 1 122 ? 24.750 -4.494 -11.596 1.00 76.25 122 PHE A O 1
ATOM 978 N N . VAL A 1 123 ? 25.282 -4.192 -9.433 1.00 78.44 123 VAL A N 1
ATOM 979 C CA . VAL A 1 123 ? 26.715 -4.492 -9.587 1.00 78.44 123 VAL A CA 1
ATOM 980 C C . VAL A 1 123 ? 26.918 -5.908 -10.123 1.00 78.44 123 VAL A C 1
ATOM 982 O O . VAL A 1 123 ? 27.695 -6.109 -11.054 1.00 78.44 123 VAL A O 1
ATOM 985 N N . LYS A 1 124 ? 26.182 -6.893 -9.599 1.00 80.62 124 LYS A N 1
ATOM 986 C CA . LYS A 1 124 ? 26.239 -8.275 -10.088 1.00 80.62 124 LYS A CA 1
ATOM 987 C C . LYS A 1 124 ? 25.846 -8.373 -11.563 1.00 80.62 124 LYS A C 1
ATOM 989 O O . LYS A 1 124 ? 26.507 -9.083 -12.315 1.00 80.62 124 LYS A O 1
ATOM 994 N N . ASN A 1 125 ? 24.812 -7.650 -11.989 1.00 78.44 125 ASN A N 1
ATOM 995 C CA . ASN A 1 125 ? 24.379 -7.628 -13.385 1.00 78.44 125 ASN A CA 1
ATOM 996 C C . ASN A 1 125 ? 25.430 -6.987 -14.307 1.00 78.44 125 ASN A C 1
ATOM 998 O O . ASN A 1 125 ? 25.684 -7.520 -15.389 1.00 78.44 125 ASN A O 1
ATOM 1002 N N . LEU A 1 126 ? 26.093 -5.913 -13.865 1.00 77.00 126 LEU A N 1
ATOM 1003 C CA . LEU A 1 126 ? 27.210 -5.310 -14.600 1.00 77.00 126 LEU A CA 1
ATOM 1004 C C . LEU A 1 126 ? 28.411 -6.258 -14.710 1.00 77.00 126 LEU A C 1
ATOM 1006 O O . LEU A 1 126 ? 28.948 -6.440 -15.800 1.00 77.00 126 LEU A O 1
ATOM 1010 N N . LEU A 1 127 ? 28.798 -6.915 -13.611 1.00 74.00 127 LEU A N 1
ATOM 1011 C CA . LEU A 1 127 ? 29.901 -7.887 -13.593 1.00 74.00 127 LEU A CA 1
ATOM 1012 C C . LEU A 1 127 ? 29.627 -9.114 -14.476 1.00 74.00 127 LEU A C 1
ATOM 1014 O O . LEU A 1 127 ? 30.560 -9.737 -14.973 1.00 74.00 127 LEU A O 1
ATOM 1018 N N . GLN A 1 128 ? 28.356 -9.453 -14.697 1.00 76.38 128 GLN A N 1
ATOM 1019 C CA . GLN A 1 128 ? 27.929 -10.513 -15.615 1.00 76.38 128 GLN A CA 1
ATOM 1020 C C . GLN A 1 128 ? 27.894 -10.072 -17.089 1.00 76.38 128 GLN A C 1
ATOM 1022 O O . GLN A 1 128 ? 27.548 -10.879 -17.949 1.00 76.38 128 GLN A O 1
ATOM 1027 N N . GLY A 1 129 ? 28.232 -8.815 -17.394 1.00 70.00 129 GLY A N 1
ATOM 1028 C CA . GLY A 1 129 ? 28.240 -8.291 -18.759 1.00 70.00 129 GLY A CA 1
ATOM 1029 C C . GLY A 1 129 ? 26.845 -8.081 -19.352 1.00 70.00 129 GLY A C 1
ATOM 1030 O O . GLY A 1 129 ? 26.702 -8.124 -20.575 1.00 70.00 129 GLY A O 1
ATOM 1031 N N . CYS A 1 130 ? 25.820 -7.873 -18.513 1.00 72.69 130 CYS A N 1
ATOM 1032 C CA . CYS A 1 130 ? 24.461 -7.616 -18.993 1.00 72.69 130 CYS A CA 1
ATOM 1033 C C . CYS A 1 130 ? 24.444 -6.380 -19.902 1.00 72.69 130 CYS A C 1
ATOM 1035 O O . CYS A 1 130 ? 24.945 -5.315 -19.533 1.00 72.69 130 CYS A O 1
ATOM 1037 N N . LYS A 1 131 ? 23.832 -6.505 -21.082 1.00 79.06 131 LYS A N 1
ATOM 1038 C CA . LYS A 1 131 ? 23.650 -5.369 -22.004 1.00 79.06 131 LYS A CA 1
ATOM 1039 C C . LYS A 1 131 ? 22.561 -4.423 -21.485 1.00 79.06 131 LYS A C 1
ATOM 1041 O O . LYS A 1 131 ? 21.729 -4.825 -20.677 1.00 79.06 131 LYS A O 1
ATOM 1046 N N . ALA A 1 132 ? 22.503 -3.194 -22.007 1.00 76.25 132 ALA A N 1
ATOM 1047 C CA . ALA A 1 132 ? 21.544 -2.166 -21.577 1.00 76.25 132 ALA A CA 1
ATOM 1048 C C . ALA A 1 132 ? 20.079 -2.654 -21.531 1.00 76.25 132 ALA A C 1
ATOM 1050 O O . ALA A 1 132 ? 19.370 -2.377 -20.569 1.00 76.25 132 ALA A O 1
ATOM 1051 N N . VAL A 1 133 ? 19.646 -3.449 -22.518 1.00 77.25 133 VAL A N 1
ATOM 1052 C CA . VAL A 1 133 ? 18.290 -4.036 -22.565 1.00 77.25 133 VAL A CA 1
ATOM 1053 C C . VAL A 1 133 ? 18.060 -5.061 -21.450 1.00 77.25 133 VAL A C 1
ATOM 1055 O O . VAL A 1 133 ? 16.996 -5.090 -20.840 1.00 77.25 133 VAL A O 1
ATOM 1058 N N . GLU A 1 134 ? 19.047 -5.907 -21.158 1.00 78.69 134 GLU A N 1
ATOM 1059 C CA . GLU A 1 134 ? 18.947 -6.906 -20.087 1.00 78.69 134 GLU A CA 1
ATOM 1060 C C . GLU A 1 134 ? 18.967 -6.243 -18.709 1.00 78.69 134 GLU A C 1
ATOM 1062 O O . GLU A 1 134 ? 18.237 -6.665 -17.813 1.00 78.69 134 GLU A O 1
ATOM 1067 N N . LEU A 1 135 ? 19.763 -5.181 -18.554 1.00 78.81 135 LEU A N 1
ATOM 1068 C CA . LEU A 1 135 ? 19.797 -4.346 -17.357 1.00 78.81 135 LEU A CA 1
ATOM 1069 C C . LEU A 1 135 ? 18.427 -3.697 -17.119 1.00 78.81 135 LEU A C 1
ATOM 1071 O O . LEU A 1 135 ? 17.881 -3.807 -16.025 1.00 78.81 135 LEU A O 1
ATOM 1075 N N . LEU A 1 136 ? 17.843 -3.104 -18.168 1.00 80.56 136 LEU A N 1
ATOM 1076 C CA . LEU A 1 136 ? 16.514 -2.493 -18.146 1.00 80.56 136 LEU A CA 1
ATOM 1077 C C . LEU A 1 136 ? 15.444 -3.504 -17.706 1.00 80.56 136 LEU A C 1
ATOM 1079 O O . LEU A 1 136 ? 14.680 -3.225 -16.786 1.00 80.56 136 LEU A O 1
ATOM 1083 N N . LEU A 1 137 ? 15.419 -4.693 -18.321 1.00 81.50 137 LEU A N 1
ATOM 1084 C CA . LEU A 1 137 ? 14.449 -5.744 -17.999 1.00 81.50 137 LEU A CA 1
ATOM 1085 C C . LEU A 1 137 ? 14.604 -6.259 -16.566 1.00 81.50 137 LEU A C 1
ATOM 1087 O O . LEU A 1 137 ? 13.611 -6.373 -15.855 1.00 81.50 137 LEU A O 1
ATOM 1091 N N . LYS A 1 138 ? 15.835 -6.524 -16.112 1.00 81.31 138 LYS A N 1
ATOM 1092 C CA . LYS A 1 138 ? 16.085 -7.000 -14.744 1.00 81.31 138 LYS A CA 1
ATOM 1093 C C . LYS A 1 138 ? 15.706 -5.960 -13.693 1.00 81.31 138 LYS A C 1
ATOM 1095 O O . LYS A 1 138 ? 15.052 -6.303 -12.711 1.00 81.31 138 LYS A O 1
ATOM 1100 N N . THR A 1 139 ? 16.071 -4.694 -13.901 1.00 82.19 139 THR A N 1
ATOM 1101 C CA . THR A 1 139 ? 15.670 -3.596 -13.010 1.00 82.19 139 THR A CA 1
ATOM 1102 C C . THR A 1 139 ? 14.150 -3.458 -12.964 1.00 82.19 139 THR A C 1
ATOM 1104 O O . THR A 1 139 ? 13.576 -3.259 -11.894 1.00 82.19 139 THR A O 1
ATOM 1107 N N . PHE A 1 140 ? 13.491 -3.613 -14.111 1.00 83.81 140 PHE A N 1
ATOM 1108 C CA . PHE A 1 140 ? 12.044 -3.538 -14.210 1.00 83.81 140 PHE A CA 1
ATOM 1109 C C . PHE A 1 140 ? 11.332 -4.700 -13.499 1.00 83.81 140 PHE A C 1
ATOM 1111 O O . PHE A 1 140 ? 10.439 -4.468 -12.683 1.00 83.81 140 PHE A O 1
ATOM 1118 N N . ASP A 1 141 ? 11.763 -5.940 -13.736 1.00 84.69 141 ASP A N 1
ATOM 1119 C CA . ASP A 1 141 ? 11.220 -7.134 -13.078 1.00 84.69 141 ASP A CA 1
ATOM 1120 C C . ASP A 1 141 ? 11.434 -7.092 -11.557 1.00 84.69 141 ASP A C 1
ATOM 1122 O O . ASP A 1 141 ? 10.519 -7.409 -10.790 1.00 84.69 141 ASP A O 1
ATOM 1126 N N . GLY A 1 142 ? 12.619 -6.660 -11.110 1.00 83.94 142 GLY A N 1
ATOM 1127 C CA . GLY A 1 142 ? 12.930 -6.471 -9.693 1.00 83.94 142 GLY A CA 1
ATOM 1128 C C . GLY A 1 142 ? 12.012 -5.440 -9.036 1.00 83.94 142 GLY A C 1
ATOM 1129 O O . GLY A 1 142 ? 11.437 -5.705 -7.978 1.00 83.94 142 GLY A O 1
ATOM 1130 N N . TRP A 1 143 ? 11.792 -4.300 -9.698 1.00 87.69 143 TRP A N 1
ATOM 1131 C CA . TRP A 1 143 ? 10.875 -3.264 -9.221 1.00 87.69 143 TRP A CA 1
ATOM 1132 C C . TRP A 1 143 ? 9.430 -3.768 -9.105 1.00 87.69 143 TRP A C 1
ATOM 1134 O O . TRP A 1 143 ? 8.812 -3.571 -8.055 1.00 87.69 143 TRP A O 1
ATOM 1144 N N . ILE A 1 144 ? 8.898 -4.469 -10.115 1.00 88.06 144 ILE A N 1
ATOM 1145 C CA . ILE A 1 144 ? 7.539 -5.036 -10.047 1.00 88.06 144 ILE A CA 1
ATOM 1146 C C . ILE A 1 144 ? 7.438 -6.023 -8.885 1.00 88.06 144 ILE A C 1
ATOM 1148 O O . ILE A 1 144 ? 6.528 -5.919 -8.061 1.00 88.06 144 ILE A O 1
ATOM 1152 N N . LYS A 1 145 ? 8.378 -6.968 -8.792 1.00 87.31 145 LYS A N 1
ATOM 1153 C CA . LYS A 1 145 ? 8.367 -8.006 -7.755 1.00 87.31 145 LYS A CA 1
ATOM 1154 C C . LYS A 1 145 ? 8.441 -7.407 -6.347 1.00 87.31 145 LYS A C 1
ATOM 1156 O O . LYS A 1 145 ? 7.752 -7.886 -5.448 1.00 87.31 145 LYS A O 1
ATOM 1161 N N . GLY A 1 146 ? 9.239 -6.356 -6.171 1.00 84.94 146 GLY A N 1
ATOM 1162 C CA . GLY A 1 146 ? 9.415 -5.677 -4.890 1.00 84.94 146 GLY A CA 1
ATOM 1163 C C . GLY A 1 146 ? 8.218 -4.831 -4.451 1.00 84.94 146 GLY A C 1
ATOM 1164 O O . GLY A 1 146 ? 7.963 -4.752 -3.257 1.00 84.94 146 GLY A O 1
ATOM 1165 N N . ASN A 1 147 ? 7.465 -4.231 -5.381 1.00 87.50 147 ASN A N 1
ATOM 1166 C CA . ASN A 1 147 ? 6.513 -3.158 -5.043 1.00 87.50 147 ASN A CA 1
ATOM 1167 C C . ASN A 1 147 ? 5.041 -3.465 -5.374 1.00 87.50 147 ASN A C 1
ATOM 1169 O O . ASN A 1 147 ? 4.141 -2.767 -4.896 1.00 87.50 147 ASN A O 1
ATOM 1173 N N . LEU A 1 148 ? 4.763 -4.495 -6.185 1.00 88.44 148 LEU A N 1
ATOM 1174 C CA . LEU A 1 148 ? 3.394 -4.825 -6.596 1.00 88.44 148 LEU A CA 1
ATOM 1175 C C . LEU A 1 148 ? 2.532 -5.284 -5.414 1.00 88.44 148 LEU A C 1
ATOM 1177 O O . LEU A 1 148 ? 1.404 -4.818 -5.275 1.00 88.44 148 LEU A O 1
ATOM 1181 N N . HIS A 1 149 ? 3.059 -6.163 -4.556 1.00 89.00 149 HIS A N 1
ATOM 1182 C CA . HIS A 1 149 ? 2.315 -6.683 -3.406 1.00 89.00 149 HIS A CA 1
ATOM 1183 C C . HIS A 1 149 ? 1.925 -5.559 -2.437 1.00 89.00 149 HIS A C 1
ATOM 1185 O O . HIS A 1 149 ? 0.749 -5.429 -2.111 1.00 89.00 149 HIS A O 1
ATOM 1191 N N . THR A 1 150 ? 2.865 -4.678 -2.083 1.00 88.31 150 THR A N 1
ATOM 1192 C CA . THR A 1 150 ? 2.595 -3.545 -1.193 1.00 88.31 150 THR A CA 1
ATOM 1193 C C . THR A 1 150 ? 1.597 -2.573 -1.801 1.00 88.31 150 THR A C 1
ATOM 1195 O O . THR A 1 150 ? 0.715 -2.078 -1.108 1.00 88.31 150 THR A O 1
ATOM 1198 N N . THR A 1 151 ? 1.657 -2.345 -3.117 1.00 87.50 151 THR A N 1
ATOM 1199 C CA . THR A 1 151 ? 0.661 -1.504 -3.796 1.00 87.50 151 THR A CA 1
ATOM 1200 C C . THR A 1 151 ? -0.733 -2.133 -3.743 1.00 87.50 151 THR A C 1
ATOM 1202 O O . THR A 1 151 ? -1.712 -1.433 -3.486 1.00 87.50 151 THR A O 1
ATOM 1205 N N . VAL A 1 152 ? -0.849 -3.451 -3.939 1.00 88.06 152 VAL A N 1
ATOM 1206 C CA . VAL A 1 152 ? -2.128 -4.160 -3.778 1.00 88.06 152 VAL A CA 1
ATOM 1207 C C . VAL A 1 152 ? -2.634 -4.033 -2.342 1.00 88.06 152 VAL A C 1
ATOM 1209 O O . VAL A 1 152 ? -3.801 -3.705 -2.148 1.00 88.06 152 VAL A O 1
ATOM 1212 N N . GLU A 1 153 ? -1.773 -4.219 -1.341 1.00 89.06 153 GLU A N 1
ATOM 1213 C CA . GLU A 1 153 ? -2.135 -4.069 0.073 1.00 89.06 153 GLU A CA 1
ATOM 1214 C C . GLU A 1 153 ? -2.615 -2.652 0.406 1.00 89.06 153 GLU A C 1
ATOM 1216 O O . GLU A 1 153 ? -3.680 -2.496 1.003 1.00 89.06 153 GLU A O 1
ATOM 1221 N N . GLN A 1 154 ? -1.887 -1.618 -0.025 1.00 88.94 154 GLN A N 1
ATOM 1222 C CA . GLN A 1 154 ? -2.263 -0.214 0.172 1.00 88.94 154 GLN A CA 1
ATOM 1223 C C . GLN A 1 154 ? -3.654 0.076 -0.399 1.00 88.94 154 GLN A C 1
ATOM 1225 O O . GLN A 1 154 ? -4.514 0.639 0.279 1.00 88.94 154 GLN A O 1
ATOM 1230 N N . HIS A 1 155 ? -3.899 -0.359 -1.635 1.00 86.62 155 HIS A N 1
ATOM 1231 C CA . HIS A 1 155 ? -5.185 -0.169 -2.297 1.00 86.62 155 HIS A CA 1
ATOM 1232 C C . HIS A 1 155 ? -6.310 -0.970 -1.640 1.00 86.62 155 HIS A C 1
ATOM 1234 O O . HIS A 1 155 ? -7.425 -0.467 -1.504 1.00 86.62 155 HIS A O 1
ATOM 1240 N N . LEU A 1 156 ? -6.023 -2.199 -1.210 1.00 89.50 156 LEU A N 1
ATOM 1241 C CA . LEU A 1 156 ? -6.986 -3.056 -0.534 1.00 89.50 156 LEU A CA 1
ATOM 1242 C C . LEU A 1 156 ? -7.399 -2.461 0.815 1.00 89.50 156 LEU A C 1
ATOM 1244 O O . LEU A 1 156 ? -8.591 -2.406 1.117 1.00 89.50 156 LEU A O 1
ATOM 1248 N N . ILE A 1 157 ? -6.440 -1.967 1.602 1.00 88.06 157 ILE A N 1
ATOM 1249 C CA . ILE A 1 157 ? -6.705 -1.291 2.876 1.00 88.06 157 ILE A CA 1
ATOM 1250 C C . ILE A 1 157 ? -7.579 -0.057 2.646 1.00 88.06 157 ILE A C 1
ATOM 1252 O O . ILE A 1 157 ? -8.593 0.100 3.327 1.00 88.06 157 ILE A O 1
ATOM 1256 N N . ASP A 1 158 ? -7.237 0.784 1.672 1.00 86.44 158 ASP A N 1
ATOM 1257 C CA . ASP A 1 158 ? -7.991 2.001 1.371 1.00 86.44 158 ASP A CA 1
ATOM 1258 C C . ASP A 1 158 ? -9.419 1.711 0.896 1.00 86.44 158 ASP A C 1
ATOM 1260 O O . ASP A 1 158 ? -10.375 2.375 1.317 1.00 86.44 158 ASP A O 1
ATOM 1264 N N . ASP A 1 159 ? -9.595 0.708 0.038 1.00 86.62 159 ASP A N 1
ATOM 1265 C CA . ASP A 1 159 ? -10.902 0.346 -0.501 1.00 86.62 159 ASP A CA 1
ATOM 1266 C C . ASP A 1 159 ? -11.785 -0.328 0.552 1.00 86.62 159 ASP A C 1
ATOM 1268 O O . ASP A 1 159 ? -12.966 0.023 0.672 1.00 86.62 159 ASP A O 1
ATOM 1272 N N . VAL A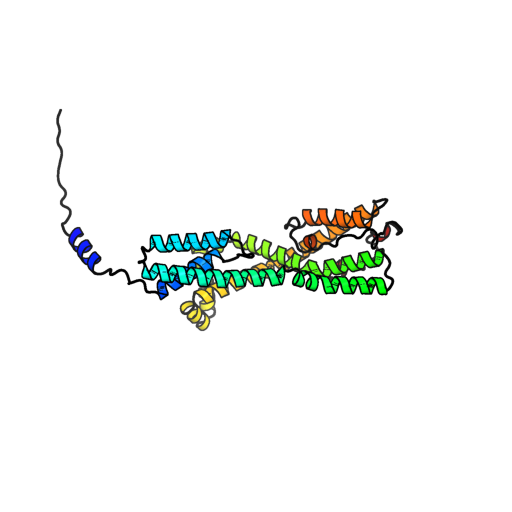 1 160 ? -11.215 -1.205 1.383 1.00 88.25 160 VAL A N 1
ATOM 1273 C CA . VAL A 1 160 ? -11.912 -1.795 2.531 1.00 88.25 160 VAL A CA 1
ATOM 1274 C C . VAL A 1 160 ? -12.264 -0.716 3.548 1.00 88.25 160 VAL A C 1
ATOM 1276 O O . VAL A 1 160 ? -13.412 -0.652 3.982 1.00 88.25 160 VAL A O 1
ATOM 1279 N N . ALA A 1 161 ? -11.342 0.185 3.893 1.00 87.88 161 ALA A N 1
ATOM 1280 C CA . ALA A 1 161 ? -11.612 1.276 4.825 1.00 87.88 161 ALA A CA 1
ATOM 1281 C C . ALA A 1 161 ? -12.728 2.196 4.311 1.00 87.88 161 ALA A C 1
ATOM 1283 O O . ALA A 1 161 ? -13.627 2.559 5.071 1.00 87.88 161 ALA A O 1
ATOM 1284 N N . ARG A 1 162 ? -12.720 2.546 3.018 1.00 86.62 162 ARG A N 1
ATOM 1285 C CA . ARG A 1 162 ? -13.780 3.360 2.405 1.00 86.62 162 ARG A CA 1
ATOM 1286 C C . ARG A 1 162 ? -15.123 2.631 2.418 1.00 86.62 162 ARG A C 1
ATOM 1288 O O . ARG A 1 162 ? -16.134 3.237 2.766 1.00 86.62 162 ARG A O 1
ATOM 1295 N N . ASN A 1 163 ? -15.133 1.338 2.091 1.00 88.38 163 ASN A N 1
ATOM 1296 C CA . ASN A 1 163 ? -16.350 0.535 2.122 1.00 88.38 163 ASN A CA 1
ATOM 1297 C C . ASN A 1 163 ? -16.911 0.435 3.546 1.00 88.38 163 ASN A C 1
ATOM 1299 O O . ASN A 1 163 ? -18.087 0.718 3.761 1.00 88.38 163 ASN A O 1
ATOM 1303 N N . LEU A 1 164 ? -16.064 0.117 4.527 1.00 88.69 164 LEU A N 1
ATOM 1304 C CA . LEU A 1 164 ? -16.447 0.008 5.932 1.00 88.69 164 LEU A CA 1
ATOM 1305 C C . LEU A 1 164 ? -16.971 1.335 6.485 1.00 88.69 164 LEU A C 1
ATOM 1307 O O . LEU A 1 164 ? -18.000 1.336 7.150 1.00 88.69 164 LEU A O 1
ATOM 1311 N N . LYS A 1 165 ? -16.342 2.470 6.151 1.00 88.38 165 LYS A N 1
ATOM 1312 C CA . LYS A 1 165 ? -16.823 3.807 6.549 1.00 88.38 165 LYS A CA 1
ATOM 1313 C C . LYS A 1 165 ? -18.262 4.085 6.105 1.00 88.38 165 LYS A C 1
ATOM 1315 O O . LYS A 1 165 ? -18.975 4.794 6.804 1.00 88.38 165 LYS A O 1
ATOM 1320 N N . SER A 1 166 ? -18.689 3.521 4.974 1.00 86.88 166 S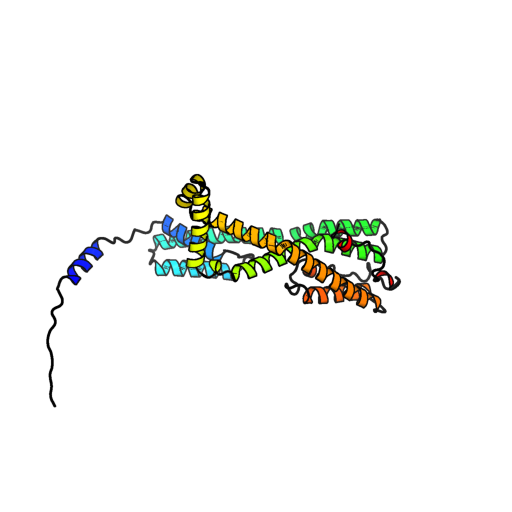ER A N 1
ATOM 1321 C CA . SER A 1 166 ? -20.057 3.680 4.459 1.00 86.88 166 SER A CA 1
ATOM 1322 C C . SER A 1 166 ? -21.082 2.713 5.066 1.00 86.88 166 SER A C 1
ATOM 1324 O O . SER A 1 166 ? -22.270 2.822 4.777 1.00 86.88 166 SER A O 1
ATOM 1326 N N . GLN A 1 167 ? -20.661 1.763 5.908 1.00 87.62 167 GLN A N 1
ATOM 1327 C CA . GLN A 1 167 ? -21.567 0.775 6.488 1.00 87.62 167 GLN A CA 1
ATOM 1328 C C . GLN A 1 167 ? -22.418 1.372 7.613 1.00 87.62 167 GLN A C 1
ATOM 1330 O O . GLN A 1 167 ? -21.918 2.048 8.513 1.00 87.62 167 GLN A O 1
ATOM 1335 N N . ASN A 1 168 ? -23.703 1.015 7.637 1.00 87.06 168 ASN A N 1
ATOM 1336 C CA . ASN A 1 168 ? -24.655 1.518 8.634 1.00 87.06 168 ASN A CA 1
ATOM 1337 C C . ASN A 1 168 ? -24.232 1.239 10.084 1.00 87.06 168 ASN A C 1
ATOM 1339 O O . ASN A 1 168 ? -24.460 2.070 10.955 1.00 87.06 168 ASN A O 1
ATOM 1343 N N . TRP A 1 169 ? -23.592 0.098 10.353 1.00 88.56 169 TRP A N 1
ATOM 1344 C CA . TRP A 1 169 ? -23.114 -0.254 11.696 1.00 88.56 169 TRP A CA 1
ATOM 1345 C C . TRP A 1 169 ? -21.857 0.524 12.126 1.00 88.56 169 TRP A C 1
ATOM 1347 O O . TRP A 1 169 ? -21.525 0.527 13.308 1.00 88.56 169 TRP A O 1
ATOM 1357 N N . VAL A 1 170 ? -21.158 1.191 11.200 1.00 87.94 170 VAL A N 1
ATOM 1358 C CA . VAL A 1 170 ? -20.060 2.120 11.521 1.00 87.94 170 VAL A CA 1
ATOM 1359 C C . VAL A 1 170 ? -20.609 3.513 11.822 1.00 87.94 170 VAL A C 1
ATOM 1361 O O . VAL A 1 170 ? -20.141 4.166 12.750 1.00 87.94 170 VAL A O 1
ATOM 1364 N N . VAL A 1 171 ? -21.621 3.949 11.069 1.00 87.62 171 VAL A N 1
ATOM 1365 C CA . VAL A 1 171 ? -22.197 5.299 11.176 1.00 87.62 171 VAL A CA 1
ATOM 1366 C C . VAL A 1 171 ? -23.198 5.420 12.332 1.00 87.62 171 VAL A C 1
ATOM 1368 O O . VAL A 1 171 ? -23.293 6.471 12.959 1.00 87.62 171 VAL A O 1
ATOM 1371 N N . ASN A 1 172 ? -23.950 4.359 12.634 1.00 91.69 172 ASN A N 1
ATOM 1372 C CA . ASN A 1 172 ? -25.041 4.390 13.606 1.00 91.69 172 ASN A CA 1
ATOM 1373 C C . ASN A 1 172 ? -24.778 3.445 14.790 1.00 91.69 172 ASN A C 1
ATOM 1375 O O . ASN A 1 172 ? -24.678 2.226 14.628 1.00 91.69 172 ASN A O 1
ATOM 1379 N N . ALA A 1 173 ? -24.747 4.010 16.001 1.00 88.31 173 ALA A N 1
ATOM 1380 C CA . ALA A 1 173 ? -24.542 3.269 17.244 1.00 88.31 173 ALA A CA 1
ATOM 1381 C C . ALA A 1 173 ? -25.620 2.198 17.495 1.00 88.31 173 ALA A C 1
ATOM 1383 O O . ALA A 1 173 ? -25.293 1.094 17.927 1.00 88.31 173 ALA A O 1
ATOM 1384 N N . ASN A 1 174 ? -26.881 2.470 17.147 1.00 90.19 174 ASN A N 1
ATOM 1385 C CA . ASN A 1 174 ? -27.976 1.509 17.299 1.00 90.19 174 ASN A CA 1
ATOM 1386 C C . ASN A 1 174 ? -27.816 0.330 16.332 1.00 90.19 174 ASN A C 1
ATOM 1388 O O . ASN A 1 174 ? -28.045 -0.817 16.705 1.00 90.19 174 ASN A O 1
ATOM 1392 N N . ALA A 1 175 ? -27.366 0.591 15.100 1.00 90.06 175 ALA A N 1
ATOM 1393 C CA . ALA A 1 175 ? -27.078 -0.467 14.133 1.00 90.06 175 ALA A CA 1
ATOM 1394 C C . ALA A 1 175 ? -25.865 -1.313 14.558 1.00 90.06 175 ALA A C 1
ATOM 1396 O O . ALA A 1 175 ? -25.861 -2.527 14.355 1.00 90.06 175 ALA A O 1
ATOM 1397 N N . LYS A 1 176 ? -24.856 -0.693 15.186 1.00 89.94 176 LYS A N 1
ATOM 1398 C CA . LYS A 1 176 ? -23.715 -1.398 15.787 1.00 89.94 176 LYS A CA 1
ATOM 1399 C C . LYS A 1 176 ? -24.156 -2.318 16.925 1.00 89.94 176 LYS A C 1
ATOM 1401 O O . LYS A 1 176 ? -23.764 -3.483 16.947 1.00 89.94 176 LYS A O 1
ATOM 1406 N N . GLN A 1 177 ? -24.995 -1.811 17.827 1.00 89.56 177 GLN A N 1
ATOM 1407 C CA . GLN A 1 177 ? -25.537 -2.592 18.936 1.00 89.56 177 GLN A CA 1
ATOM 1408 C C . GLN A 1 177 ? -26.370 -3.771 18.424 1.00 89.56 177 GLN A C 1
ATOM 1410 O O . GLN A 1 177 ? -26.087 -4.909 18.778 1.00 89.56 177 GLN A O 1
ATOM 1415 N N . ALA A 1 178 ? -27.294 -3.529 17.489 1.00 91.12 178 ALA A N 1
ATOM 1416 C CA . ALA A 1 178 ? -28.103 -4.583 16.878 1.00 91.12 178 ALA A CA 1
ATOM 1417 C C . ALA A 1 178 ? -27.250 -5.658 16.177 1.00 91.12 178 ALA A C 1
ATOM 1419 O O . ALA A 1 178 ? -27.611 -6.836 16.158 1.00 91.12 178 ALA A O 1
ATOM 1420 N N . LEU A 1 179 ? -26.103 -5.275 15.606 1.00 91.56 179 LEU A N 1
ATOM 1421 C CA . LEU A 1 179 ? -25.157 -6.221 15.026 1.00 91.56 179 LEU A CA 1
ATOM 1422 C C . LEU A 1 179 ? -24.498 -7.098 16.102 1.00 91.56 179 LEU A C 1
ATOM 1424 O O . LEU A 1 179 ? -24.428 -8.314 15.925 1.00 91.56 179 LEU A O 1
ATOM 1428 N N . PHE A 1 180 ? -24.057 -6.523 17.221 1.00 90.94 180 PHE A N 1
ATOM 1429 C CA . PHE A 1 180 ? -23.521 -7.305 18.339 1.00 90.94 180 PHE A CA 1
ATOM 1430 C C . PHE A 1 180 ? -24.576 -8.219 18.963 1.00 90.94 180 PHE A C 1
ATOM 1432 O O . PHE A 1 180 ? -24.295 -9.400 19.181 1.00 90.94 180 PHE A O 1
ATOM 1439 N N . ASP A 1 181 ? -25.797 -7.720 19.147 1.00 90.19 181 ASP A N 1
ATOM 1440 C CA . ASP A 1 181 ? -26.927 -8.501 19.649 1.00 90.19 181 ASP A CA 1
ATOM 1441 C C . ASP A 1 181 ? -27.225 -9.678 18.713 1.00 90.19 181 ASP A C 1
ATOM 1443 O O . ASP A 1 181 ? -27.389 -10.811 19.160 1.00 90.19 181 ASP A O 1
ATOM 1447 N N . LYS A 1 182 ? -27.191 -9.460 17.391 1.00 91.75 182 LYS A N 1
ATOM 1448 C CA . LYS A 1 182 ? -27.333 -10.534 16.399 1.00 91.75 182 LYS A CA 1
ATOM 1449 C C . LYS A 1 182 ? -26.250 -11.607 16.548 1.00 91.75 182 LYS A C 1
ATOM 1451 O O . LYS A 1 182 ? -26.572 -12.792 16.476 1.00 91.75 182 LYS A O 1
ATOM 1456 N N . PHE A 1 183 ? -24.989 -11.223 16.755 1.00 90.94 183 PHE A N 1
ATOM 1457 C CA . PHE A 1 183 ? -23.896 -12.179 16.980 1.00 90.94 183 PHE A CA 1
ATOM 1458 C C . PHE A 1 183 ? -24.069 -12.948 18.297 1.00 90.94 183 PHE A C 1
ATOM 1460 O O . PHE A 1 183 ? -23.846 -14.156 18.327 1.00 90.94 183 PHE A O 1
ATOM 1467 N N . LEU A 1 184 ? -24.516 -12.289 19.370 1.00 90.19 184 LEU A N 1
ATOM 1468 C CA . LEU A 1 184 ? -24.836 -12.946 20.642 1.00 90.19 184 LEU A CA 1
ATOM 1469 C C . LEU A 1 184 ? -25.991 -13.940 20.499 1.00 90.19 184 LEU A C 1
ATOM 1471 O O . LEU A 1 184 ? -25.882 -15.076 20.956 1.00 90.19 184 LEU A O 1
ATOM 1475 N N . LEU A 1 185 ? -27.059 -13.557 19.797 1.00 92.44 185 LEU A N 1
ATOM 1476 C CA . LEU A 1 185 ? -28.186 -14.439 19.500 1.00 92.44 185 LEU A CA 1
ATOM 1477 C C . LEU A 1 185 ? -27.760 -15.654 18.668 1.00 92.44 185 LEU A C 1
ATOM 1479 O O . LEU A 1 185 ? -28.293 -16.742 18.863 1.00 92.44 185 LEU A O 1
ATOM 1483 N N . GLN A 1 186 ? -26.794 -15.504 17.757 1.00 92.75 186 GLN A N 1
ATOM 1484 C CA . GLN A 1 186 ? -26.223 -16.639 17.025 1.00 92.75 186 GLN A CA 1
ATOM 1485 C C . GLN A 1 186 ? -25.450 -17.591 17.944 1.00 92.75 186 GLN A C 1
ATOM 1487 O O . GLN A 1 186 ? -25.604 -18.800 17.803 1.00 92.75 186 GLN A O 1
ATOM 1492 N N . GLN A 1 187 ? -24.669 -17.077 18.901 1.00 90.56 187 GLN A N 1
ATOM 1493 C CA . GLN A 1 187 ? -23.990 -17.924 19.892 1.00 90.56 187 GLN A CA 1
ATOM 1494 C C . GLN A 1 187 ? -24.986 -18.625 20.823 1.00 90.56 187 GLN A C 1
ATOM 1496 O O . GLN A 1 187 ? -24.784 -19.789 21.152 1.00 90.56 187 GLN A O 1
ATOM 1501 N N . LEU A 1 188 ? -26.083 -17.951 21.189 1.00 90.56 188 LEU A N 1
ATOM 1502 C CA . LEU A 1 188 ? -27.176 -18.538 21.969 1.00 90.56 188 LEU A CA 1
ATOM 1503 C C . LEU A 1 188 ? -27.868 -19.671 21.209 1.00 90.56 188 LEU A C 1
ATOM 1505 O O . LEU A 1 188 ? -28.077 -20.739 21.772 1.00 90.56 188 LEU A O 1
ATOM 1509 N N . LYS A 1 189 ? -28.162 -19.469 19.920 1.00 93.06 189 LYS A N 1
ATOM 1510 C CA . LYS A 1 189 ? -28.723 -20.516 19.050 1.00 93.06 189 LYS A CA 1
ATOM 1511 C C . LYS A 1 189 ? -27.778 -21.698 18.843 1.00 93.06 189 LYS A C 1
ATOM 1513 O O . LYS A 1 189 ? -28.251 -22.799 18.604 1.00 93.06 189 LYS A O 1
ATOM 1518 N N . ALA A 1 190 ? -26.471 -21.464 18.901 1.00 92.69 190 ALA A N 1
ATOM 1519 C CA . ALA A 1 190 ? -25.448 -22.499 18.797 1.00 92.69 190 ALA A CA 1
ATOM 1520 C C . ALA A 1 190 ? -25.093 -23.139 20.155 1.00 92.69 190 ALA A C 1
ATOM 1522 O O . ALA A 1 190 ? -24.105 -23.863 20.228 1.00 92.69 190 ALA A O 1
ATOM 1523 N N . GLU A 1 191 ? -25.839 -22.827 21.224 1.00 93.00 191 GLU A N 1
ATOM 1524 C CA . GLU A 1 191 ? -25.614 -23.321 22.594 1.00 93.00 191 GLU A CA 1
ATOM 1525 C C . GLU A 1 191 ? -24.186 -23.068 23.122 1.00 93.00 191 GLU A C 1
ATOM 1527 O O . GLU A 1 191 ? -23.680 -23.745 24.017 1.00 93.00 191 GLU A O 1
ATOM 1532 N N . ASN A 1 192 ? -23.511 -22.039 22.601 1.00 90.75 192 ASN A N 1
ATOM 1533 C CA . ASN A 1 192 ? -22.146 -21.704 22.987 1.00 90.75 192 ASN A CA 1
ATOM 1534 C C . ASN A 1 192 ? -22.129 -20.780 24.214 1.00 90.75 192 ASN A C 1
ATOM 1536 O O . ASN A 1 192 ? -21.753 -19.605 24.143 1.00 90.75 192 ASN A O 1
ATOM 1540 N N . TYR A 1 193 ? -22.539 -21.319 25.362 1.00 90.06 193 TYR A N 1
ATOM 1541 C CA . TYR A 1 193 ? -22.650 -20.571 26.619 1.00 90.06 193 TYR A CA 1
ATOM 1542 C C . TYR A 1 193 ? -21.321 -19.962 27.082 1.00 90.06 193 TYR A C 1
ATOM 1544 O O . TYR A 1 193 ? -21.311 -18.874 27.656 1.00 90.06 193 TYR A O 1
ATOM 1552 N N . ASN A 1 194 ? -20.192 -20.599 26.760 1.00 89.62 194 ASN A N 1
ATOM 1553 C CA . ASN A 1 194 ? -18.860 -20.069 27.058 1.00 89.62 194 ASN A CA 1
ATOM 1554 C C . ASN A 1 194 ? -18.593 -18.743 26.331 1.00 89.62 194 ASN A C 1
ATOM 1556 O O . ASN A 1 194 ? -18.062 -17.806 26.928 1.00 89.62 194 ASN A O 1
ATOM 1560 N N . ALA A 1 195 ? -18.983 -18.632 25.056 1.00 85.25 195 ALA A N 1
ATOM 1561 C CA . ALA A 1 195 ? -18.834 -17.393 24.294 1.00 85.25 195 ALA A CA 1
ATOM 1562 C C . ALA A 1 195 ? -19.752 -16.277 24.817 1.00 85.25 195 ALA A C 1
ATOM 1564 O O . ALA A 1 195 ? -19.346 -15.116 24.846 1.00 85.25 195 ALA A O 1
ATOM 1565 N N . ILE A 1 196 ? -20.957 -16.628 25.274 1.00 88.19 196 ILE A N 1
ATOM 1566 C CA . ILE A 1 196 ? -21.916 -15.681 25.863 1.00 88.19 196 ILE A CA 1
ATOM 1567 C C . ILE A 1 196 ? -21.398 -15.168 27.207 1.00 88.19 196 ILE A C 1
ATOM 1569 O O . ILE A 1 196 ? -21.338 -13.961 27.428 1.00 88.19 196 ILE A O 1
ATOM 1573 N N . TYR A 1 197 ? -20.948 -16.071 28.080 1.00 90.25 197 TYR A N 1
ATOM 1574 C CA . TYR A 1 197 ? -20.345 -15.720 29.363 1.00 90.25 197 TYR A CA 1
ATOM 1575 C C . TYR A 1 197 ? -19.099 -14.843 29.182 1.00 90.25 197 TYR A C 1
ATOM 1577 O O . TYR A 1 197 ? -18.917 -13.845 29.881 1.00 90.25 197 TYR A O 1
ATOM 1585 N N . PHE A 1 198 ? -18.263 -15.163 28.190 1.00 90.06 198 PHE A N 1
ATOM 1586 C CA . PHE A 1 198 ? -17.120 -14.335 27.821 1.00 90.06 198 PHE A CA 1
ATOM 1587 C C . PHE A 1 198 ? -17.543 -12.934 27.366 1.00 90.06 198 PHE A C 1
ATOM 1589 O O . PHE A 1 198 ? -16.945 -11.951 27.798 1.00 90.06 198 PHE A O 1
ATOM 1596 N N . ALA A 1 199 ? -18.573 -12.828 26.525 1.00 88.25 199 ALA A N 1
ATOM 1597 C CA . ALA A 1 199 ? -19.062 -11.544 26.039 1.00 88.25 199 ALA A CA 1
ATOM 1598 C C . ALA A 1 199 ? -19.628 -10.659 27.159 1.00 88.25 199 ALA A C 1
ATOM 1600 O O . ALA A 1 199 ? -19.408 -9.450 27.137 1.00 88.25 199 ALA A O 1
ATOM 1601 N N . LEU A 1 200 ? -20.297 -11.252 28.154 1.00 87.88 200 LEU A N 1
ATOM 1602 C CA . LEU A 1 200 ? -20.816 -10.535 29.324 1.00 87.88 200 LEU A CA 1
ATOM 1603 C C . LEU A 1 200 ? -19.693 -10.043 30.248 1.00 87.88 200 LEU A C 1
ATOM 1605 O O . LEU A 1 200 ? -19.730 -8.904 30.705 1.00 87.88 200 LEU A O 1
ATOM 1609 N N . ASN A 1 201 ? -18.670 -10.869 30.483 1.00 93.62 201 ASN A N 1
ATOM 1610 C CA . ASN A 1 201 ? -17.544 -10.502 31.347 1.00 93.62 201 ASN A CA 1
ATOM 1611 C C . ASN A 1 201 ? -16.537 -9.558 30.680 1.00 93.62 201 ASN A C 1
ATOM 1613 O O . ASN A 1 201 ? -15.855 -8.794 31.362 1.00 93.62 201 ASN A O 1
ATOM 1617 N N . LYS A 1 202 ? -16.380 -9.645 29.354 1.00 92.19 202 LYS A N 1
ATOM 1618 C CA . LYS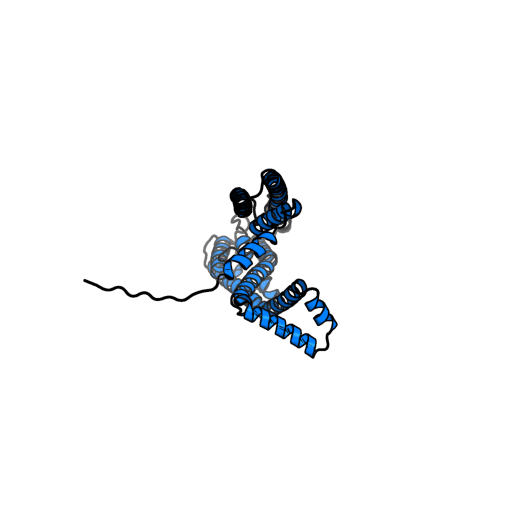 A 1 202 ? -15.375 -8.900 28.578 1.00 92.19 202 LYS A CA 1
ATOM 1619 C C . LYS A 1 202 ? -15.982 -8.319 27.290 1.00 92.19 202 LYS A C 1
ATOM 1621 O O . LYS A 1 202 ? -15.563 -8.690 26.188 1.00 92.19 202 LYS A O 1
ATOM 1626 N N . PRO A 1 203 ? -16.926 -7.366 27.400 1.00 86.88 203 PRO A N 1
ATOM 1627 C CA . PRO A 1 203 ? -17.679 -6.852 26.255 1.00 86.88 203 PRO A CA 1
ATOM 1628 C C . PRO A 1 203 ? -16.804 -6.128 25.226 1.00 86.88 203 PRO A C 1
ATOM 1630 O O . PRO A 1 203 ? -17.022 -6.282 24.027 1.00 86.88 203 PRO A O 1
ATOM 1633 N N . GLN A 1 204 ? -15.773 -5.397 25.665 1.00 88.62 204 GLN A N 1
ATOM 1634 C CA . GLN A 1 204 ? -14.845 -4.695 24.765 1.00 88.62 204 GLN A CA 1
ATOM 1635 C C . GLN A 1 204 ? -14.056 -5.674 23.885 1.00 88.62 204 GLN A C 1
ATOM 1637 O O . GLN A 1 204 ? -14.049 -5.552 22.664 1.00 88.62 204 GLN A O 1
ATOM 1642 N N . ILE A 1 205 ? -13.470 -6.710 24.492 1.00 89.00 205 ILE A N 1
ATOM 1643 C CA . ILE A 1 205 ? -12.677 -7.715 23.768 1.00 89.00 205 ILE A CA 1
ATOM 1644 C C . ILE A 1 205 ? -13.565 -8.520 22.811 1.00 89.00 205 ILE A C 1
ATOM 1646 O O . ILE A 1 205 ? -13.149 -8.878 21.707 1.00 89.00 205 ILE A O 1
ATOM 1650 N N . TYR A 1 206 ? -14.801 -8.807 23.217 1.00 88.69 206 TYR A N 1
ATOM 1651 C CA . TYR A 1 206 ? -15.767 -9.481 22.359 1.00 88.69 206 TYR A CA 1
ATOM 1652 C C . TYR A 1 206 ? -16.186 -8.615 21.161 1.00 88.69 206 TYR A C 1
ATOM 1654 O O . TYR A 1 206 ? -16.192 -9.104 20.029 1.00 88.69 206 TYR A O 1
ATOM 1662 N N . ALA A 1 207 ? -16.458 -7.326 21.384 1.00 88.31 207 ALA A N 1
ATOM 1663 C CA . ALA A 1 207 ? -16.744 -6.373 20.317 1.00 88.31 207 ALA A CA 1
ATOM 1664 C C . ALA A 1 207 ? -15.581 -6.290 19.316 1.00 88.31 207 ALA A C 1
ATOM 1666 O O . ALA A 1 207 ? -15.804 -6.417 18.112 1.00 88.31 207 ALA A O 1
ATOM 1667 N N . ASP A 1 208 ? -14.340 -6.186 19.797 1.00 89.00 208 ASP A N 1
ATOM 1668 C CA . ASP A 1 208 ? -13.147 -6.175 18.943 1.00 89.00 208 ASP A CA 1
ATOM 1669 C C . ASP A 1 208 ? -13.024 -7.450 18.108 1.00 89.00 208 ASP A C 1
ATOM 1671 O O . ASP A 1 208 ? -12.668 -7.399 16.930 1.00 89.00 208 ASP A O 1
ATOM 1675 N N . ARG A 1 209 ? -13.352 -8.612 18.685 1.00 89.75 209 ARG A N 1
ATOM 1676 C CA . ARG A 1 209 ? -13.343 -9.887 17.960 1.00 89.75 209 ARG A CA 1
ATOM 1677 C C . ARG A 1 209 ? -14.378 -9.904 16.837 1.00 89.75 209 ARG A C 1
ATOM 1679 O O . ARG A 1 209 ? -14.044 -10.327 15.732 1.00 89.75 209 ARG A O 1
ATOM 1686 N N . ILE A 1 210 ? -15.602 -9.439 17.090 1.00 89.50 210 ILE A N 1
ATOM 1687 C CA . ILE A 1 210 ? -16.643 -9.351 16.053 1.00 89.50 210 ILE A CA 1
ATOM 1688 C C . ILE A 1 210 ? -16.206 -8.396 14.944 1.00 89.50 210 ILE A C 1
ATOM 1690 O O . ILE A 1 210 ? -16.300 -8.734 13.765 1.00 89.50 210 ILE A O 1
ATOM 1694 N N . LEU A 1 211 ? -15.693 -7.221 15.313 1.00 90.19 211 LEU A N 1
ATOM 1695 C CA . LEU A 1 211 ? -15.214 -6.235 14.350 1.00 90.19 211 LEU A CA 1
ATOM 1696 C C . LEU A 1 211 ? -14.080 -6.802 13.491 1.00 90.19 211 LEU A C 1
ATOM 1698 O O . LEU A 1 211 ? -14.130 -6.668 12.272 1.00 90.19 211 LEU A O 1
ATOM 1702 N N . LYS A 1 212 ? -13.116 -7.514 14.089 1.00 90.19 212 LYS A N 1
ATOM 1703 C CA . LYS A 1 212 ? -12.062 -8.219 13.343 1.00 90.19 212 LYS A CA 1
ATOM 1704 C C . LYS A 1 212 ? -12.643 -9.213 12.342 1.00 90.19 212 LYS A C 1
ATOM 1706 O O . LYS A 1 212 ? -12.241 -9.189 11.188 1.00 90.19 212 LYS A O 1
ATOM 1711 N N . VAL A 1 213 ? -13.618 -10.031 12.741 1.00 89.62 213 VAL A N 1
ATOM 1712 C CA . VAL A 1 213 ? -14.271 -10.992 11.832 1.00 89.62 213 VAL A CA 1
ATOM 1713 C C . VAL A 1 213 ? -14.952 -10.281 10.660 1.00 89.62 213 VAL A C 1
ATOM 1715 O O . VAL A 1 213 ? -14.811 -10.717 9.520 1.00 89.62 213 VAL A O 1
ATOM 1718 N N . LEU A 1 214 ? -15.657 -9.176 10.913 1.00 89.69 214 LEU A N 1
ATOM 1719 C CA . LEU A 1 214 ? -16.301 -8.390 9.857 1.00 89.69 214 LEU A CA 1
ATOM 1720 C C . LEU A 1 214 ? -15.286 -7.788 8.882 1.00 89.69 214 LEU A C 1
ATOM 1722 O O . LEU A 1 214 ? -15.477 -7.880 7.670 1.00 89.69 214 LEU A O 1
ATOM 1726 N N . VAL A 1 215 ? -14.207 -7.202 9.407 1.00 89.88 215 VAL A N 1
ATOM 1727 C CA . VAL A 1 215 ? -13.126 -6.629 8.596 1.00 89.88 215 VAL A CA 1
ATOM 1728 C C . VAL A 1 215 ? -12.453 -7.720 7.769 1.00 89.88 215 VAL A C 1
ATOM 1730 O O . VAL A 1 215 ? -12.332 -7.562 6.560 1.00 89.88 215 VAL A O 1
ATOM 1733 N N . SER A 1 216 ? -12.083 -8.851 8.378 1.00 90.06 216 SER A N 1
ATOM 1734 C CA . SER A 1 216 ? -11.464 -9.983 7.678 1.00 90.06 216 SER A CA 1
ATOM 1735 C C . SER A 1 216 ? -12.369 -10.558 6.593 1.00 90.06 216 SER A C 1
ATOM 1737 O O . SER A 1 216 ? -11.892 -10.878 5.508 1.00 90.06 216 SER A O 1
ATOM 1739 N N . LYS A 1 217 ? -13.680 -10.652 6.846 1.00 89.44 217 LYS A N 1
ATOM 1740 C CA . LYS A 1 217 ? -14.639 -11.100 5.833 1.00 89.44 217 LYS A CA 1
ATOM 1741 C C . LYS A 1 217 ? -14.689 -10.129 4.654 1.00 89.44 217 LYS A C 1
ATOM 1743 O O . LYS A 1 217 ? -14.604 -10.561 3.510 1.00 89.44 217 LYS A O 1
ATOM 1748 N N . LYS A 1 218 ? -14.778 -8.823 4.926 1.00 88.12 218 LYS A N 1
ATOM 1749 C CA . LYS A 1 218 ? -14.796 -7.796 3.875 1.00 88.12 218 LYS A CA 1
ATOM 1750 C C . LYS A 1 218 ? -13.494 -7.775 3.073 1.00 88.12 218 LYS A C 1
ATOM 1752 O O . LYS A 1 218 ? -13.535 -7.632 1.857 1.00 88.12 218 LYS A O 1
ATOM 1757 N N . LEU A 1 219 ? -12.363 -7.959 3.752 1.00 89.38 219 LEU A N 1
ATOM 1758 C CA . LEU A 1 219 ? -11.047 -8.075 3.136 1.00 89.38 219 LEU A CA 1
ATOM 1759 C C . LEU A 1 219 ? -11.003 -9.255 2.160 1.00 89.38 219 LEU A C 1
ATOM 1761 O O . LEU A 1 219 ? -10.605 -9.079 1.016 1.00 89.38 219 LEU A O 1
ATOM 1765 N N . ALA A 1 220 ? -11.472 -10.431 2.586 1.00 88.69 220 ALA A N 1
ATOM 1766 C CA . ALA A 1 220 ? -11.513 -11.624 1.745 1.00 88.69 220 ALA A CA 1
ATOM 1767 C C . ALA A 1 220 ? -12.435 -11.454 0.525 1.00 88.69 220 ALA A C 1
ATOM 1769 O O . ALA A 1 220 ? -12.058 -11.844 -0.574 1.00 88.69 220 ALA A O 1
ATOM 1770 N N . GLU A 1 221 ? -13.606 -10.832 0.704 1.00 89.75 221 GLU A N 1
ATOM 1771 C CA . GLU A 1 221 ? -14.547 -10.546 -0.389 1.00 89.75 221 GLU A CA 1
ATOM 1772 C C . GLU A 1 221 ? -13.953 -9.621 -1.460 1.00 89.75 221 GLU A C 1
ATOM 1774 O O . GLU A 1 221 ? -14.278 -9.770 -2.630 1.00 89.75 221 GLU A O 1
ATOM 1779 N N . MET A 1 222 ? -13.111 -8.658 -1.072 1.00 88.31 222 MET A N 1
ATOM 1780 C CA . MET A 1 222 ? -12.584 -7.634 -1.987 1.00 88.31 222 MET A CA 1
ATOM 1781 C C . MET A 1 222 ? -11.182 -7.945 -2.524 1.00 88.31 222 MET A C 1
ATOM 1783 O O . MET A 1 222 ? -10.754 -7.323 -3.492 1.00 88.31 222 MET A O 1
ATOM 1787 N N . SER A 1 223 ? -10.456 -8.875 -1.899 1.00 88.19 223 SER A N 1
ATOM 1788 C CA . SER A 1 223 ? -9.034 -9.114 -2.173 1.00 88.19 223 SER A CA 1
ATOM 1789 C C . SER A 1 223 ? -8.753 -9.442 -3.642 1.00 88.19 223 SER A C 1
ATOM 1791 O O . SER A 1 223 ? -7.899 -8.807 -4.258 1.00 88.19 223 SER A O 1
ATOM 1793 N N . ASN A 1 224 ? -9.494 -10.395 -4.217 1.00 88.25 224 ASN A N 1
ATOM 1794 C CA . ASN A 1 224 ? -9.252 -10.851 -5.588 1.00 88.25 224 ASN A CA 1
ATOM 1795 C C . ASN A 1 224 ? -9.574 -9.756 -6.610 1.00 88.25 224 ASN A C 1
ATOM 1797 O O . ASN A 1 224 ? -8.725 -9.434 -7.432 1.00 88.25 224 ASN A O 1
ATOM 1801 N N . ASP A 1 225 ? -10.736 -9.111 -6.490 1.00 87.88 225 ASP A N 1
ATOM 1802 C CA . ASP A 1 225 ? -11.156 -8.047 -7.408 1.00 87.88 225 ASP A CA 1
ATOM 1803 C C . ASP A 1 225 ? -10.176 -6.863 -7.403 1.00 87.88 225 ASP A C 1
ATOM 1805 O O . ASP A 1 225 ? -9.835 -6.315 -8.454 1.00 87.88 225 ASP A O 1
ATOM 1809 N N . VAL A 1 226 ? -9.689 -6.471 -6.217 1.00 87.88 226 VAL A N 1
ATOM 1810 C CA . VAL A 1 226 ? -8.693 -5.398 -6.086 1.00 87.88 226 VAL A CA 1
ATOM 1811 C C . VAL A 1 226 ? -7.360 -5.831 -6.688 1.00 87.88 226 VAL A C 1
ATOM 1813 O O . VAL A 1 226 ? -6.774 -5.071 -7.460 1.00 87.88 226 VAL A O 1
ATOM 1816 N N . LYS A 1 227 ? -6.883 -7.042 -6.378 1.00 88.50 227 LYS A N 1
ATOM 1817 C CA . LYS A 1 227 ? -5.638 -7.580 -6.938 1.00 88.50 227 LYS A CA 1
ATOM 1818 C C . LYS A 1 227 ? -5.696 -7.601 -8.465 1.00 88.50 227 LYS A C 1
ATOM 1820 O O . LYS A 1 227 ? -4.814 -7.033 -9.107 1.00 88.50 227 LYS A O 1
ATOM 1825 N N . ASP A 1 228 ? -6.732 -8.203 -9.037 1.00 88.88 228 ASP A N 1
ATOM 1826 C CA . ASP A 1 228 ? -6.873 -8.373 -10.483 1.00 88.88 228 ASP A CA 1
ATOM 1827 C C . ASP A 1 228 ? -7.034 -7.021 -11.185 1.00 88.88 228 ASP A C 1
ATOM 1829 O O . ASP A 1 228 ? -6.382 -6.764 -12.198 1.00 88.88 228 ASP A O 1
ATOM 1833 N N . GLY A 1 229 ? -7.809 -6.105 -10.597 1.00 89.25 229 GLY A N 1
ATOM 1834 C CA . GLY A 1 229 ? -7.955 -4.743 -11.104 1.00 89.25 229 GLY A CA 1
ATOM 1835 C C . GLY A 1 229 ? -6.642 -3.954 -11.105 1.00 89.25 229 GLY A C 1
ATOM 1836 O O . GLY A 1 229 ? -6.374 -3.205 -12.045 1.00 89.25 229 GLY A O 1
ATOM 1837 N N . ILE A 1 230 ? -5.800 -4.115 -10.080 1.00 89.44 230 ILE A N 1
ATOM 1838 C CA . ILE A 1 230 ? -4.491 -3.448 -10.011 1.00 89.44 230 ILE A CA 1
ATOM 1839 C C . ILE A 1 230 ? -3.504 -4.078 -10.992 1.00 89.44 230 ILE A C 1
ATOM 1841 O O . ILE A 1 230 ? -2.831 -3.345 -11.714 1.00 89.44 230 ILE A O 1
ATOM 1845 N N . VAL A 1 231 ? -3.452 -5.409 -11.085 1.00 89.69 231 VAL A N 1
ATOM 1846 C CA . VAL A 1 231 ? -2.596 -6.109 -12.056 1.00 89.69 231 VAL A CA 1
ATOM 1847 C C . VAL A 1 231 ? -2.965 -5.724 -13.490 1.00 89.69 231 VAL A C 1
ATOM 1849 O O . VAL A 1 231 ? -2.069 -5.430 -14.281 1.00 89.69 231 VAL A O 1
ATOM 1852 N N . ALA A 1 232 ? -4.261 -5.660 -13.814 1.00 89.44 232 ALA A N 1
ATOM 1853 C CA . ALA A 1 232 ? -4.737 -5.220 -15.123 1.00 89.44 232 ALA A CA 1
ATOM 1854 C C . ALA A 1 232 ? -4.285 -3.786 -15.435 1.00 89.44 232 ALA A C 1
ATOM 1856 O O . ALA A 1 232 ? -3.661 -3.549 -16.463 1.00 89.44 232 ALA A O 1
ATOM 1857 N N . LYS A 1 233 ? -4.483 -2.847 -14.502 1.00 90.50 233 LYS A N 1
ATOM 1858 C CA . LYS A 1 233 ? -4.038 -1.453 -14.667 1.00 90.50 233 LYS A CA 1
ATOM 1859 C C . LYS A 1 233 ? -2.531 -1.321 -14.855 1.00 90.50 233 LYS A C 1
ATOM 1861 O O . LYS A 1 233 ? -2.093 -0.529 -15.681 1.00 90.50 233 LYS A O 1
ATOM 1866 N N . VAL A 1 234 ? -1.738 -2.074 -14.091 1.00 90.69 234 VAL A N 1
ATOM 1867 C CA . VAL A 1 234 ? -0.275 -2.075 -14.230 1.00 90.69 234 VAL A CA 1
ATOM 1868 C C . VAL A 1 234 ? 0.124 -2.614 -15.603 1.00 90.69 234 VAL A C 1
ATOM 1870 O O . VAL A 1 234 ? 0.972 -2.014 -16.258 1.00 90.69 234 VAL A O 1
ATOM 1873 N N . ARG A 1 235 ? -0.510 -3.697 -16.070 1.00 90.31 235 ARG A N 1
ATOM 1874 C CA . ARG A 1 235 ? -0.285 -4.249 -17.413 1.00 90.31 235 ARG A CA 1
ATOM 1875 C C . ARG A 1 235 ? -0.622 -3.229 -18.503 1.00 90.31 235 ARG A C 1
ATOM 1877 O O . ARG A 1 235 ? 0.214 -2.988 -19.367 1.00 90.31 235 ARG A O 1
ATOM 1884 N N . ASP A 1 236 ? -1.781 -2.584 -18.416 1.00 90.00 236 ASP A N 1
ATOM 1885 C CA . ASP A 1 236 ? -2.212 -1.577 -19.389 1.00 90.00 236 ASP A CA 1
ATOM 1886 C C . ASP A 1 236 ? -1.243 -0.385 -19.438 1.00 90.00 236 ASP A C 1
ATOM 1888 O O . ASP A 1 236 ? -0.832 0.037 -20.520 1.00 90.00 236 ASP A O 1
ATOM 1892 N N . SER A 1 237 ? -0.811 0.122 -18.277 1.00 91.38 237 SER A N 1
ATOM 1893 C CA . SER A 1 237 ? 0.179 1.206 -18.196 1.00 91.38 237 SER A CA 1
ATOM 1894 C C . SER A 1 237 ? 1.528 0.813 -18.817 1.00 91.38 237 SER A C 1
ATOM 1896 O O . SER A 1 237 ? 2.196 1.645 -19.431 1.00 91.38 237 SER A O 1
ATOM 1898 N N . ILE A 1 238 ? 1.933 -0.454 -18.694 1.00 91.12 238 ILE A N 1
ATOM 1899 C CA . ILE A 1 238 ? 3.154 -0.978 -19.326 1.00 91.12 238 ILE A CA 1
ATOM 1900 C C . ILE A 1 238 ? 2.996 -1.057 -20.838 1.00 91.12 238 ILE A C 1
ATOM 1902 O O . ILE A 1 238 ? 3.907 -0.657 -21.562 1.00 91.12 238 ILE A O 1
ATOM 1906 N N . ASP A 1 239 ? 1.850 -1.523 -21.324 1.00 89.38 239 ASP A N 1
ATOM 1907 C CA . ASP A 1 239 ? 1.584 -1.617 -22.757 1.00 89.38 239 ASP A CA 1
ATOM 1908 C C . ASP A 1 239 ? 1.561 -0.233 -23.421 1.00 89.38 239 ASP A C 1
ATOM 1910 O O . ASP A 1 239 ? 2.060 -0.072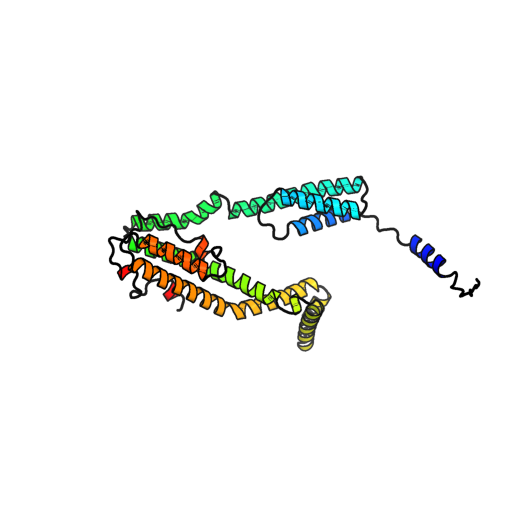 -24.540 1.00 89.38 239 ASP A O 1
ATOM 1914 N N . VAL A 1 240 ? 1.025 0.789 -22.746 1.00 90.12 240 VAL A N 1
ATOM 1915 C CA . VAL A 1 240 ? 1.085 2.177 -23.232 1.00 90.12 240 VAL A CA 1
ATOM 1916 C C . VAL A 1 240 ? 2.521 2.702 -23.223 1.00 90.12 240 VAL A C 1
ATOM 1918 O O . VAL A 1 240 ? 2.984 3.232 -24.236 1.00 90.12 240 VAL A O 1
ATOM 1921 N N . ALA A 1 241 ? 3.260 2.502 -22.131 1.00 90.44 241 ALA A N 1
ATOM 1922 C CA . ALA A 1 241 ? 4.657 2.914 -22.034 1.00 90.44 241 ALA A CA 1
ATOM 1923 C C . ALA A 1 241 ? 5.541 2.262 -23.109 1.00 90.44 241 ALA A C 1
ATOM 1925 O O . ALA A 1 241 ? 6.362 2.933 -23.739 1.00 90.44 241 ALA A O 1
ATOM 1926 N N . ALA A 1 242 ? 5.336 0.971 -23.369 1.00 88.62 242 ALA A N 1
ATOM 1927 C CA . ALA A 1 242 ? 6.045 0.211 -24.390 1.00 88.62 242 ALA A CA 1
ATOM 1928 C C . ALA A 1 242 ? 5.751 0.736 -25.804 1.00 88.62 242 ALA A C 1
ATOM 1930 O O . ALA A 1 242 ? 6.670 0.907 -26.608 1.00 88.62 242 ALA A O 1
ATOM 1931 N N . LYS A 1 243 ? 4.486 1.068 -26.104 1.00 89.00 243 LYS A N 1
ATOM 1932 C CA . LYS A 1 243 ? 4.105 1.701 -27.379 1.00 89.00 243 LYS A CA 1
ATOM 1933 C C . LYS A 1 243 ? 4.790 3.055 -27.567 1.00 89.00 243 LYS A C 1
ATOM 1935 O O . LYS A 1 243 ? 5.310 3.316 -28.650 1.00 89.00 243 LYS A O 1
ATOM 1940 N N . ASN A 1 244 ? 4.834 3.887 -26.528 1.00 88.62 244 ASN A N 1
ATOM 1941 C CA . ASN A 1 244 ? 5.486 5.196 -26.599 1.00 88.62 244 ASN A CA 1
ATOM 1942 C C . ASN A 1 244 ? 6.999 5.065 -26.818 1.00 88.62 244 ASN A C 1
ATOM 1944 O O . ASN A 1 244 ? 7.543 5.694 -27.723 1.00 88.62 244 ASN A O 1
ATOM 1948 N N . ALA A 1 245 ? 7.659 4.177 -26.072 1.00 88.62 245 ALA A N 1
ATOM 1949 C CA . ALA A 1 245 ? 9.087 3.902 -26.219 1.00 88.62 245 ALA A CA 1
ATOM 1950 C C . ALA A 1 245 ? 9.452 3.360 -27.607 1.00 88.62 245 ALA A C 1
ATOM 1952 O O . ALA A 1 245 ? 10.476 3.732 -28.177 1.00 88.62 245 ALA A O 1
ATOM 1953 N N . ARG A 1 246 ? 8.593 2.510 -28.181 1.00 87.56 246 ARG A N 1
ATOM 1954 C CA . ARG A 1 246 ? 8.757 1.990 -29.542 1.00 87.56 246 ARG A CA 1
ATOM 1955 C C . ARG A 1 246 ? 8.680 3.090 -30.600 1.00 87.56 246 ARG A C 1
ATOM 1957 O O . ARG A 1 246 ? 9.417 3.038 -31.581 1.00 87.56 246 ARG A O 1
ATOM 1964 N N . ASN A 1 247 ? 7.781 4.052 -30.416 1.00 87.88 247 ASN A N 1
ATOM 1965 C CA . ASN A 1 247 ? 7.574 5.151 -31.358 1.00 87.88 247 ASN A CA 1
ATOM 1966 C C . ASN A 1 247 ? 8.632 6.260 -31.221 1.00 87.88 247 ASN A C 1
ATOM 1968 O O . ASN A 1 247 ? 8.719 7.129 -32.087 1.00 87.88 247 ASN A O 1
ATOM 1972 N N . ALA A 1 248 ? 9.437 6.241 -30.156 1.00 88.00 248 ALA A N 1
ATOM 1973 C CA . ALA A 1 248 ? 10.504 7.205 -29.943 1.00 88.00 248 ALA A CA 1
ATOM 1974 C C . ALA A 1 248 ? 11.717 6.922 -30.851 1.00 88.00 248 ALA A C 1
ATOM 1976 O O . ALA A 1 248 ? 12.208 5.792 -30.972 1.00 88.00 248 ALA A O 1
ATOM 1977 N N . SER A 1 249 ? 12.225 7.980 -31.487 1.00 83.06 249 SER A N 1
ATOM 1978 C CA . SER A 1 249 ? 13.418 7.922 -32.338 1.00 83.06 249 SER A CA 1
ATOM 1979 C C . SER A 1 249 ? 14.714 7.830 -31.525 1.00 83.06 249 SER A C 1
ATOM 1981 O O . SER A 1 249 ? 15.630 7.129 -31.951 1.00 83.06 249 SER A O 1
ATOM 1983 N N . ILE A 1 250 ? 14.756 8.484 -30.359 1.00 85.31 250 ILE A N 1
ATOM 1984 C CA . ILE A 1 250 ? 15.869 8.553 -29.398 1.00 85.31 250 ILE A CA 1
ATOM 1985 C C . ILE A 1 250 ? 15.327 8.571 -27.958 1.00 85.31 250 ILE A C 1
ATOM 1987 O O . ILE A 1 250 ? 14.139 8.829 -27.750 1.00 85.31 250 ILE A O 1
ATOM 1991 N N . HIS A 1 251 ? 16.186 8.313 -26.972 1.00 86.44 251 HIS A N 1
ATOM 1992 C CA . HIS A 1 251 ? 15.866 8.220 -25.544 1.00 86.44 251 HIS A CA 1
ATOM 1993 C C . HIS A 1 251 ? 14.724 7.237 -25.229 1.00 86.44 251 HIS A C 1
ATOM 1995 O O . HIS A 1 251 ? 13.867 7.502 -24.379 1.00 86.44 251 HIS A O 1
ATOM 2001 N N . ARG A 1 252 ? 14.694 6.074 -25.895 1.00 85.75 252 ARG A N 1
ATOM 2002 C CA . ARG A 1 252 ? 13.566 5.121 -25.798 1.00 85.75 252 ARG A CA 1
ATOM 2003 C C . ARG A 1 252 ? 13.288 4.662 -24.366 1.00 85.75 252 ARG A C 1
ATOM 2005 O O . ARG A 1 252 ? 12.133 4.613 -23.950 1.00 85.75 252 ARG A O 1
ATOM 2012 N N . SER A 1 253 ? 14.335 4.383 -23.590 1.00 85.50 253 SER A N 1
ATOM 2013 C CA . SER A 1 253 ? 14.220 3.981 -22.179 1.00 85.50 253 SER A CA 1
ATOM 2014 C C . SER A 1 253 ? 13.619 5.090 -21.312 1.00 85.50 253 SER A C 1
ATOM 2016 O O . SER A 1 253 ? 12.743 4.840 -20.491 1.00 85.50 253 SER A O 1
ATOM 2018 N N . SER A 1 254 ? 14.038 6.335 -21.529 1.00 87.25 254 SER A N 1
ATOM 2019 C CA . SER A 1 254 ? 13.506 7.505 -20.825 1.00 87.25 254 SER A CA 1
ATOM 2020 C C . SER A 1 254 ? 12.029 7.733 -21.165 1.00 87.25 254 SER A C 1
ATOM 2022 O O . SER A 1 254 ? 11.190 7.935 -20.282 1.00 87.25 254 SER A O 1
ATOM 2024 N N . CYS A 1 255 ? 11.674 7.589 -22.447 1.00 88.00 255 CYS A N 1
ATOM 2025 C CA . CYS A 1 255 ? 10.295 7.655 -22.929 1.00 88.00 255 CYS A CA 1
ATOM 2026 C C . CYS A 1 255 ? 9.406 6.559 -22.313 1.00 88.00 255 CYS A C 1
ATOM 2028 O O . CYS A 1 255 ? 8.272 6.840 -21.916 1.00 88.00 255 CYS A O 1
ATOM 2030 N N . PHE A 1 256 ? 9.930 5.335 -22.164 1.00 90.06 256 PHE A N 1
ATOM 2031 C CA . PHE A 1 256 ? 9.239 4.240 -21.481 1.00 90.06 256 PHE A CA 1
ATOM 2032 C C . PHE A 1 256 ? 8.895 4.607 -20.033 1.00 90.06 256 PHE A C 1
ATOM 2034 O O . PHE A 1 256 ? 7.723 4.632 -19.664 1.00 90.06 256 PHE A O 1
ATOM 2041 N N . PHE A 1 257 ? 9.895 4.930 -19.209 1.00 89.06 257 PHE A N 1
ATOM 2042 C CA . PHE A 1 257 ? 9.676 5.157 -17.777 1.00 89.06 257 PHE A CA 1
ATOM 2043 C C . PHE A 1 257 ? 8.883 6.434 -17.486 1.00 89.06 257 PHE A C 1
ATOM 2045 O O . PHE A 1 257 ? 8.072 6.444 -16.560 1.00 89.06 257 PHE A O 1
ATOM 2052 N N . SER A 1 258 ? 9.059 7.494 -18.279 1.00 89.44 258 SER A N 1
ATOM 2053 C CA . SER A 1 258 ? 8.249 8.713 -18.150 1.00 89.44 258 SER A CA 1
ATOM 2054 C C . SER A 1 258 ? 6.776 8.453 -18.476 1.00 89.44 258 SER A C 1
ATOM 2056 O O . SER A 1 258 ? 5.906 8.812 -17.682 1.00 89.44 258 SER A O 1
ATOM 2058 N N . SER A 1 259 ? 6.493 7.755 -19.581 1.00 90.56 259 SER A N 1
ATOM 2059 C CA . SER A 1 259 ? 5.128 7.353 -19.949 1.00 90.56 259 SER A CA 1
ATOM 2060 C C . SER A 1 259 ? 4.513 6.430 -18.900 1.00 90.56 259 SER A C 1
ATOM 2062 O O . SER A 1 259 ? 3.381 6.644 -18.472 1.00 90.56 259 SER A O 1
ATOM 2064 N N . LEU A 1 260 ? 5.282 5.444 -18.431 1.00 91.25 260 LEU A N 1
ATOM 2065 C CA . LEU A 1 260 ? 4.846 4.508 -17.404 1.00 91.25 260 LEU A CA 1
ATOM 2066 C C . LEU A 1 260 ? 4.487 5.231 -16.106 1.00 91.25 260 LEU A C 1
ATOM 2068 O O . LEU A 1 260 ? 3.448 4.953 -15.511 1.00 91.25 260 LEU A O 1
ATOM 2072 N N . ARG A 1 261 ? 5.324 6.179 -15.672 1.00 90.56 261 ARG A N 1
ATOM 2073 C CA . ARG A 1 261 ? 5.068 6.978 -14.472 1.00 90.56 261 ARG A CA 1
ATOM 2074 C C . ARG A 1 261 ? 3.744 7.726 -14.579 1.00 90.56 261 ARG A C 1
ATOM 2076 O O . ARG A 1 261 ? 2.942 7.648 -13.653 1.00 90.56 261 ARG A O 1
ATOM 2083 N N . LEU A 1 262 ? 3.520 8.423 -15.692 1.00 89.81 262 LEU A N 1
ATOM 2084 C CA . LEU A 1 262 ? 2.306 9.209 -15.918 1.00 89.81 262 LEU A CA 1
ATOM 2085 C C . LEU A 1 262 ? 1.055 8.327 -15.919 1.00 89.81 262 LEU A C 1
ATOM 2087 O O . LEU A 1 262 ? 0.073 8.642 -15.245 1.00 89.81 262 LEU A O 1
ATOM 2091 N N . ASP A 1 263 ? 1.102 7.193 -16.614 1.00 90.56 263 ASP A N 1
ATOM 2092 C CA . ASP A 1 263 ? -0.048 6.298 -16.696 1.00 90.56 263 ASP A CA 1
ATOM 2093 C C . ASP A 1 263 ? -0.324 5.575 -15.379 1.00 90.56 263 ASP A C 1
ATOM 2095 O O . ASP A 1 263 ? -1.484 5.414 -15.001 1.00 90.56 263 ASP A O 1
ATOM 2099 N N . LEU A 1 264 ? 0.704 5.173 -14.628 1.00 89.44 264 LEU A N 1
ATOM 2100 C CA . LEU A 1 264 ? 0.508 4.626 -13.284 1.00 89.44 264 LEU A CA 1
ATOM 2101 C C . LEU A 1 264 ? -0.073 5.677 -12.333 1.00 89.44 264 LEU A C 1
ATOM 2103 O O . LEU A 1 264 ? -1.005 5.367 -11.598 1.00 89.44 264 LEU A O 1
ATOM 2107 N N . GLN A 1 265 ? 0.408 6.924 -12.378 1.00 89.69 265 GLN A N 1
ATOM 2108 C CA . GLN A 1 265 ? -0.156 8.027 -11.588 1.00 89.69 265 GLN A CA 1
ATOM 2109 C C . GLN A 1 265 ? -1.628 8.286 -11.914 1.00 89.69 265 GLN A C 1
ATOM 2111 O O . GLN A 1 265 ? -2.407 8.602 -11.020 1.00 89.69 265 GLN A O 1
ATOM 2116 N N . LYS A 1 266 ? -2.016 8.138 -13.182 1.00 87.31 266 LYS A N 1
ATOM 2117 C CA . LYS A 1 266 ? -3.396 8.316 -13.635 1.00 87.31 266 LYS A CA 1
ATOM 2118 C C . LYS A 1 266 ? -4.302 7.144 -13.247 1.00 87.31 266 LYS A C 1
ATOM 2120 O O . LYS A 1 266 ? -5.441 7.356 -12.834 1.00 87.31 266 LYS A O 1
ATOM 2125 N N . ASN A 1 267 ? -3.824 5.912 -13.412 1.00 85.19 267 ASN A N 1
ATOM 2126 C CA . ASN A 1 267 ? -4.651 4.707 -13.290 1.00 85.19 267 ASN A CA 1
ATOM 2127 C C . ASN A 1 267 ? -4.714 4.164 -11.852 1.00 85.19 267 ASN A C 1
ATOM 2129 O O . ASN A 1 267 ? -5.714 3.538 -11.460 1.00 85.19 267 ASN A O 1
ATOM 2133 N N . LEU A 1 268 ? -3.676 4.409 -11.047 1.00 85.44 268 LEU A N 1
ATOM 2134 C CA . LEU A 1 268 ? -3.639 4.043 -9.636 1.00 85.44 268 LEU A CA 1
ATOM 2135 C C . LEU A 1 268 ? -4.244 5.168 -8.787 1.00 85.44 268 LEU A C 1
ATOM 2137 O O . LEU A 1 268 ? -3.805 6.311 -8.808 1.00 85.44 268 LEU A O 1
ATOM 2141 N N . ARG A 1 269 ? -5.262 4.813 -7.995 1.00 70.31 269 ARG A N 1
ATOM 2142 C CA . ARG A 1 269 ? -6.020 5.704 -7.095 1.00 70.31 269 ARG A CA 1
ATOM 2143 C C . ARG A 1 269 ? -5.180 6.582 -6.171 1.00 70.31 269 ARG A C 1
ATOM 2145 O O . ARG A 1 269 ? -5.653 7.643 -5.784 1.00 70.31 269 ARG A O 1
ATOM 2152 N N . LEU A 1 270 ? -3.991 6.130 -5.791 1.00 67.81 270 LEU A N 1
ATOM 2153 C CA . LEU A 1 270 ? -3.101 6.867 -4.904 1.00 67.81 270 LEU A CA 1
ATOM 2154 C C . LEU A 1 270 ? -2.342 8.000 -5.619 1.00 67.81 270 LEU A C 1
ATOM 2156 O O . LEU A 1 270 ? -1.475 8.614 -5.013 1.00 67.81 270 LEU A O 1
ATOM 2160 N N . SER A 1 271 ? -2.656 8.304 -6.888 1.00 62.53 271 SER A N 1
ATOM 2161 C CA . SER A 1 271 ? -2.195 9.496 -7.626 1.00 62.53 271 SER A CA 1
ATOM 2162 C C . SER A 1 271 ? -0.688 9.769 -7.511 1.00 62.53 271 SER A C 1
ATOM 2164 O O . SER A 1 271 ? -0.241 10.914 -7.502 1.00 62.53 271 SER A O 1
ATOM 2166 N N . GLY A 1 272 ? 0.106 8.701 -7.393 1.00 63.19 272 GLY A N 1
ATOM 2167 C CA . GLY A 1 272 ? 1.558 8.755 -7.253 1.00 63.19 272 GLY A CA 1
ATOM 2168 C C . GLY A 1 272 ? 2.145 8.473 -5.869 1.00 63.19 272 GLY A C 1
ATOM 2169 O O . GLY A 1 272 ? 3.367 8.424 -5.771 1.00 63.19 272 GLY A O 1
ATOM 2170 N N . THR A 1 273 ? 1.335 8.235 -4.833 1.00 72.62 273 THR A N 1
ATOM 2171 C CA . THR A 1 273 ? 1.816 7.762 -3.518 1.00 72.62 273 THR A CA 1
ATOM 2172 C C . THR A 1 273 ? 1.779 6.244 -3.356 1.00 72.62 273 THR A C 1
ATOM 2174 O O . THR A 1 273 ? 2.266 5.739 -2.352 1.00 72.62 273 THR A O 1
ATOM 2177 N N . SER A 1 274 ? 1.244 5.507 -4.336 1.00 81.62 274 SER A N 1
ATOM 2178 C CA . SER A 1 274 ? 1.381 4.046 -4.389 1.00 81.62 274 SER A CA 1
ATOM 2179 C C . SER A 1 274 ? 2.854 3.658 -4.472 1.00 81.62 274 SER A C 1
ATOM 2181 O O . SER A 1 274 ? 3.586 4.270 -5.259 1.00 81.62 274 SER A O 1
ATOM 2183 N N . ASP A 1 275 ? 3.249 2.595 -3.778 1.00 84.69 275 ASP A N 1
ATOM 2184 C CA . ASP A 1 275 ? 4.643 2.137 -3.739 1.00 84.69 275 ASP A CA 1
ATOM 2185 C C . ASP A 1 275 ? 5.239 1.879 -5.126 1.00 84.69 275 ASP A C 1
ATOM 2187 O O . ASP A 1 275 ? 6.392 2.230 -5.370 1.00 84.69 275 ASP A O 1
ATOM 2191 N N . LEU A 1 276 ? 4.454 1.358 -6.077 1.00 85.31 276 LEU A N 1
ATOM 2192 C CA . LEU A 1 276 ? 4.900 1.206 -7.466 1.00 85.31 276 LEU A CA 1
ATOM 2193 C C . LEU A 1 276 ? 5.378 2.540 -8.065 1.00 85.31 276 LEU A C 1
ATOM 2195 O O . LEU A 1 276 ? 6.453 2.599 -8.655 1.00 85.31 276 LEU A O 1
ATOM 2199 N N . VAL A 1 277 ? 4.627 3.628 -7.893 1.00 85.94 277 VAL A N 1
ATOM 2200 C CA . VAL A 1 277 ? 5.014 4.938 -8.441 1.00 85.94 277 VAL A CA 1
ATOM 2201 C C . VAL A 1 277 ? 6.136 5.582 -7.632 1.00 85.94 277 VAL A C 1
ATOM 2203 O O . VAL A 1 277 ? 7.059 6.149 -8.218 1.00 85.94 277 VAL A O 1
ATOM 2206 N N . ALA A 1 278 ? 6.060 5.510 -6.302 1.00 84.31 278 ALA A N 1
ATOM 2207 C CA . ALA A 1 278 ? 7.035 6.135 -5.415 1.00 84.31 278 ALA A CA 1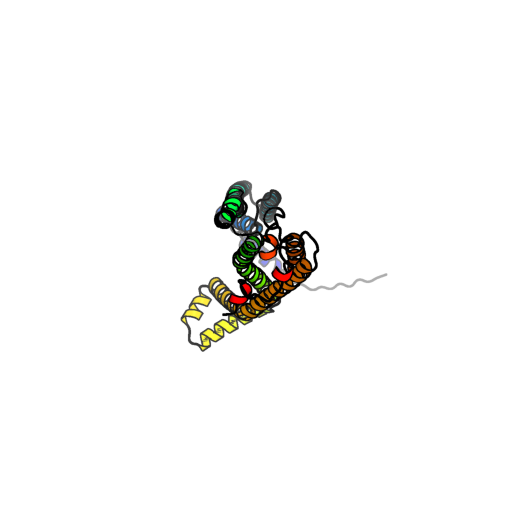
ATOM 2208 C C . ALA A 1 278 ? 8.438 5.533 -5.593 1.00 84.31 278 ALA A C 1
ATOM 2210 O O . ALA A 1 278 ? 9.422 6.271 -5.607 1.00 84.31 278 ALA A O 1
ATOM 2211 N N . ASN A 1 279 ? 8.509 4.216 -5.805 1.00 84.56 279 ASN A N 1
ATOM 2212 C CA . ASN A 1 279 ? 9.756 3.470 -5.963 1.00 84.56 279 ASN A CA 1
ATOM 2213 C C . ASN A 1 279 ? 10.099 3.170 -7.429 1.00 84.56 279 ASN A C 1
ATOM 2215 O O . ASN A 1 279 ? 10.914 2.286 -7.695 1.00 84.56 279 ASN A O 1
ATOM 2219 N N . LEU A 1 280 ? 9.475 3.864 -8.391 1.00 85.25 280 LEU A N 1
ATOM 2220 C CA . LEU A 1 280 ? 9.799 3.688 -9.805 1.00 85.25 280 LEU A CA 1
ATOM 2221 C C . LEU A 1 280 ? 11.288 4.020 -10.050 1.00 85.25 280 LEU A C 1
ATOM 2223 O O . LEU A 1 280 ? 11.726 5.106 -9.654 1.00 85.25 280 LEU A O 1
ATOM 2227 N N . PRO A 1 281 ? 12.060 3.135 -10.711 1.00 82.00 281 PRO A N 1
ATOM 2228 C CA . PRO A 1 281 ? 13.474 3.362 -10.977 1.00 82.00 281 PRO A CA 1
ATOM 2229 C C . PRO A 1 281 ? 13.717 4.661 -11.748 1.00 82.00 281 PRO A C 1
ATOM 2231 O O . PRO A 1 281 ? 12.991 4.990 -12.690 1.00 82.00 281 PRO A O 1
ATOM 2234 N N . LEU A 1 282 ? 14.773 5.378 -11.369 1.00 79.56 282 LEU A N 1
ATOM 2235 C CA . LEU A 1 282 ? 15.305 6.472 -12.173 1.00 79.56 282 LEU A CA 1
ATOM 2236 C C . LEU A 1 282 ? 16.118 5.875 -13.323 1.00 79.56 282 LEU A C 1
ATOM 2238 O O . LEU A 1 282 ? 16.975 5.021 -13.100 1.00 79.56 282 LEU A O 1
ATOM 2242 N N . VAL A 1 283 ? 15.834 6.313 -14.549 1.00 74.00 283 VAL A N 1
ATOM 2243 C CA . VAL A 1 283 ? 16.563 5.850 -15.732 1.00 74.00 283 VAL A CA 1
ATOM 2244 C C . VAL A 1 283 ? 17.892 6.573 -15.815 1.00 74.00 283 VAL A C 1
ATOM 2246 O O . VAL A 1 283 ? 17.932 7.795 -15.936 1.00 74.00 283 VAL A O 1
ATOM 2249 N N . ASP A 1 284 ? 18.971 5.799 -15.803 1.00 77.19 284 ASP A N 1
ATOM 2250 C CA . ASP A 1 284 ? 20.283 6.275 -16.212 1.00 77.19 284 ASP A CA 1
ATOM 2251 C C . ASP A 1 284 ? 20.413 6.095 -17.733 1.00 77.19 284 ASP A C 1
ATOM 2253 O O . ASP A 1 284 ? 20.521 4.975 -18.239 1.00 77.19 284 ASP A O 1
ATOM 2257 N N . GLU A 1 285 ? 20.364 7.201 -18.476 1.00 73.94 285 GLU A N 1
ATOM 2258 C CA . GLU A 1 285 ? 20.466 7.196 -19.941 1.00 73.94 285 GLU A CA 1
ATOM 2259 C C . GLU A 1 285 ? 21.863 6.834 -20.462 1.00 73.94 285 GLU A C 1
ATOM 2261 O O . GLU A 1 285 ? 22.021 6.617 -21.659 1.00 73.94 285 GLU A O 1
ATOM 2266 N N . VAL A 1 286 ? 22.874 6.739 -19.598 1.00 74.69 286 VAL A N 1
ATOM 2267 C CA . VAL A 1 286 ? 24.213 6.264 -19.961 1.00 74.69 286 VAL A CA 1
ATOM 2268 C C . VAL A 1 286 ? 24.271 4.740 -19.868 1.00 74.69 286 VAL A C 1
ATOM 2270 O O . VAL A 1 286 ? 24.845 4.086 -20.737 1.00 74.69 286 VAL A O 1
ATOM 2273 N N . LEU A 1 287 ? 23.643 4.157 -18.842 1.00 72.94 287 LEU A N 1
ATOM 2274 C CA . LEU A 1 287 ? 23.747 2.723 -18.536 1.00 72.94 287 LEU A CA 1
ATOM 2275 C C . LEU A 1 287 ? 22.596 1.883 -19.114 1.00 72.94 287 LEU A C 1
ATOM 2277 O O . LEU A 1 287 ? 22.801 0.727 -19.484 1.00 72.94 287 LEU A O 1
ATOM 2281 N N . MET A 1 288 ? 21.393 2.451 -19.224 1.00 76.31 288 MET A N 1
ATOM 2282 C CA . MET A 1 288 ? 20.180 1.771 -19.707 1.00 76.31 288 MET A CA 1
ATOM 2283 C C . MET A 1 288 ? 19.730 2.268 -21.087 1.00 76.31 288 MET A C 1
ATOM 2285 O O . MET A 1 288 ? 18.558 2.128 -21.448 1.00 76.31 288 MET A O 1
ATOM 2289 N N . ASN A 1 289 ? 20.637 2.846 -21.880 1.00 82.50 289 ASN A N 1
ATOM 2290 C CA . ASN A 1 289 ? 20.308 3.351 -23.211 1.00 82.50 289 ASN A CA 1
ATOM 2291 C C . ASN A 1 289 ? 19.930 2.220 -24.179 1.00 82.50 289 ASN A C 1
ATOM 2293 O O . ASN A 1 289 ? 20.750 1.362 -24.507 1.00 82.50 289 ASN A O 1
ATOM 2297 N N . CYS A 1 290 ? 18.696 2.251 -24.677 1.00 82.00 290 CYS A N 1
ATOM 2298 C CA . CYS A 1 290 ? 18.190 1.284 -25.646 1.00 82.00 290 CYS A CA 1
ATOM 2299 C C . CYS A 1 290 ? 18.058 1.849 -27.075 1.00 82.00 290 CYS A C 1
ATOM 2301 O O . CYS A 1 290 ? 17.419 1.228 -27.923 1.00 82.00 290 CYS A O 1
ATOM 2303 N N . ASP A 1 291 ? 18.669 2.995 -27.378 1.00 83.56 291 ASP A N 1
ATOM 2304 C CA . ASP A 1 291 ? 18.578 3.640 -28.696 1.00 83.56 291 ASP A CA 1
ATOM 2305 C C . ASP A 1 291 ? 19.319 2.861 -29.788 1.00 83.56 291 ASP A C 1
ATOM 2307 O O . ASP A 1 291 ? 18.886 2.823 -30.941 1.00 83.56 291 ASP A O 1
ATOM 2311 N N . THR A 1 292 ? 20.398 2.173 -29.409 1.00 78.81 292 THR A N 1
ATOM 2312 C CA . THR A 1 292 ? 21.163 1.271 -30.286 1.00 78.81 292 THR A CA 1
ATOM 2313 C C . THR A 1 292 ? 20.482 -0.083 -30.490 1.00 78.81 292 THR A C 1
ATOM 2315 O O . THR A 1 292 ? 20.892 -0.860 -31.351 1.00 78.81 292 THR A O 1
ATOM 2318 N N . SER A 1 293 ? 19.446 -0.381 -29.703 1.00 78.00 293 SER A N 1
ATOM 2319 C CA . SER A 1 293 ? 18.665 -1.613 -29.799 1.00 78.00 293 SER A CA 1
ATOM 2320 C C . SER A 1 293 ? 17.434 -1.410 -30.680 1.00 78.00 293 SER A C 1
ATOM 2322 O O . SER A 1 293 ? 16.885 -0.313 -30.767 1.00 78.00 293 SER A O 1
ATOM 2324 N N . ALA A 1 294 ? 16.990 -2.479 -31.340 1.00 77.38 294 ALA A N 1
ATOM 2325 C CA . ALA A 1 294 ? 15.847 -2.420 -32.243 1.00 77.38 294 ALA A CA 1
ATOM 2326 C C . ALA A 1 294 ? 14.546 -2.087 -31.467 1.00 77.38 294 ALA A C 1
ATOM 2328 O O . ALA A 1 294 ? 14.362 -2.618 -30.368 1.00 77.38 294 ALA A O 1
ATOM 2329 N N . PRO A 1 295 ? 13.630 -1.242 -31.985 1.00 77.19 295 PRO A N 1
ATOM 2330 C CA . PRO A 1 295 ? 12.395 -0.851 -31.284 1.00 77.19 295 PRO A CA 1
ATOM 2331 C C . PRO A 1 295 ? 11.507 -2.031 -30.852 1.00 77.19 295 PRO A C 1
ATOM 2333 O O . PRO A 1 295 ? 10.675 -1.911 -29.950 1.00 77.19 295 PRO A O 1
ATOM 2336 N N . GLU A 1 296 ? 11.684 -3.192 -31.479 1.00 79.50 296 GLU A N 1
ATOM 2337 C CA . GLU A 1 296 ? 10.993 -4.443 -31.189 1.00 79.50 296 GLU A CA 1
ATOM 2338 C C . GLU A 1 296 ? 11.255 -4.976 -29.774 1.00 79.50 296 GLU A C 1
ATOM 2340 O O . GLU A 1 296 ? 10.470 -5.794 -29.298 1.00 79.50 296 GLU A O 1
ATOM 2345 N N . ILE A 1 297 ? 12.289 -4.501 -29.067 1.00 75.75 297 ILE A N 1
ATOM 2346 C CA . ILE A 1 297 ? 12.505 -4.852 -27.651 1.00 75.75 297 ILE A CA 1
ATOM 2347 C C . ILE A 1 297 ? 11.326 -4.435 -26.755 1.00 75.75 297 ILE A C 1
ATOM 2349 O O . ILE A 1 297 ? 11.090 -5.065 -25.731 1.00 75.75 297 ILE A O 1
ATOM 2353 N N . PHE A 1 298 ? 10.557 -3.419 -27.165 1.00 76.69 298 PHE A N 1
ATOM 2354 C CA . PHE A 1 298 ? 9.335 -2.969 -26.492 1.00 76.69 298 PHE A CA 1
ATOM 2355 C C . PHE A 1 298 ? 8.070 -3.615 -27.088 1.00 76.69 298 PHE A C 1
ATOM 2357 O O . PHE A 1 298 ? 6.961 -3.118 -26.913 1.00 76.69 298 PHE A O 1
ATOM 2364 N N . SER A 1 299 ? 8.205 -4.708 -27.846 1.00 70.75 299 SER A N 1
ATOM 2365 C CA . SER A 1 299 ? 7.066 -5.439 -28.409 1.00 70.75 299 SER A CA 1
ATOM 2366 C C . SER A 1 299 ? 6.719 -6.667 -27.569 1.00 70.75 299 SER A C 1
ATOM 2368 O O . SER A 1 299 ? 7.582 -7.459 -27.202 1.00 70.75 299 SER A O 1
ATOM 2370 N N . SER A 1 300 ? 5.424 -6.883 -27.349 1.00 57.84 300 SER A N 1
ATOM 2371 C CA . SER A 1 300 ? 4.845 -7.919 -26.478 1.00 57.84 300 SER A CA 1
ATOM 2372 C C . SER A 1 300 ? 5.074 -9.383 -26.902 1.00 57.84 300 SER A C 1
ATOM 2374 O O . SER A 1 300 ? 4.496 -10.288 -26.310 1.00 57.84 300 SER A O 1
ATOM 2376 N N . LYS A 1 301 ? 5.904 -9.664 -27.918 1.00 53.50 301 LYS A N 1
ATOM 2377 C CA . LYS A 1 301 ? 6.017 -11.004 -28.529 1.00 53.50 301 LYS A CA 1
ATOM 2378 C C . LYS A 1 301 ? 6.949 -11.981 -27.796 1.00 53.50 301 LYS A C 1
ATOM 2380 O O . LYS A 1 301 ? 6.992 -13.148 -28.172 1.00 53.50 301 LYS A O 1
ATOM 2385 N N . LYS A 1 302 ? 7.682 -11.551 -26.762 1.00 50.72 302 LYS A N 1
ATOM 2386 C CA . LYS A 1 302 ? 8.466 -12.452 -25.897 1.00 50.72 302 LYS A CA 1
ATOM 2387 C C . LYS A 1 302 ? 7.947 -12.390 -24.458 1.00 50.72 302 LYS A C 1
ATOM 2389 O O . LYS A 1 302 ? 8.253 -11.475 -23.703 1.00 50.72 302 LYS A O 1
ATOM 2394 N N . HIS A 1 303 ? 7.136 -13.384 -24.105 1.00 48.94 303 HIS A N 1
ATOM 2395 C CA . HIS A 1 303 ? 6.574 -13.617 -22.775 1.00 48.94 303 HIS A CA 1
ATOM 2396 C C . HIS A 1 303 ? 7.652 -14.043 -21.765 1.00 48.94 303 HIS A C 1
ATOM 2398 O O . HIS A 1 303 ? 7.821 -15.232 -21.509 1.00 48.94 303 HIS A O 1
ATOM 2404 N N . THR A 1 304 ? 8.407 -13.106 -21.190 1.00 49.56 304 THR A N 1
ATOM 2405 C CA . THR A 1 304 ? 9.413 -13.459 -20.164 1.00 49.56 304 THR A CA 1
ATOM 2406 C C . THR A 1 304 ? 9.314 -12.676 -18.854 1.00 49.56 304 THR A C 1
ATOM 2408 O O . THR A 1 304 ? 10.035 -13.011 -17.920 1.00 49.56 304 THR A O 1
ATOM 2411 N N . GLY A 1 305 ? 8.414 -11.694 -18.743 1.00 50.28 305 GLY A N 1
ATOM 2412 C CA . GLY A 1 305 ? 8.304 -10.832 -17.556 1.00 50.28 305 GLY A CA 1
ATOM 2413 C C . GLY A 1 305 ? 7.465 -11.408 -16.407 1.00 50.28 305 GLY A C 1
ATOM 2414 O O . GLY A 1 305 ? 6.556 -12.217 -16.614 1.00 50.28 305 GLY A O 1
ATOM 2415 N N . VAL A 1 306 ? 7.733 -10.926 -15.188 1.00 48.47 306 VAL A N 1
ATOM 2416 C CA . VAL A 1 306 ? 7.090 -11.362 -13.928 1.00 48.47 306 VAL A CA 1
ATOM 2417 C C . VAL A 1 306 ? 5.556 -11.281 -13.976 1.00 48.47 306 VAL A C 1
ATOM 2419 O O . VAL A 1 306 ? 4.885 -12.159 -13.445 1.00 48.47 306 VAL A O 1
ATOM 2422 N N . LEU A 1 307 ? 4.977 -10.306 -14.683 1.00 44.09 307 LEU A N 1
ATOM 2423 C CA . LEU A 1 307 ? 3.518 -10.127 -14.785 1.00 44.09 307 LEU A CA 1
ATOM 2424 C C . LEU A 1 307 ? 2.772 -11.245 -15.528 1.00 44.09 307 LEU A C 1
ATOM 2426 O O . LEU A 1 307 ? 1.553 -11.346 -15.391 1.00 44.09 307 LEU A O 1
ATOM 2430 N N . TYR A 1 308 ? 3.477 -12.073 -16.301 1.00 48.22 308 TYR A N 1
ATOM 2431 C CA . TYR A 1 308 ? 2.889 -13.233 -16.975 1.00 48.22 308 TYR A CA 1
ATOM 2432 C C . TYR A 1 308 ? 2.989 -14.513 -16.135 1.00 48.22 308 TYR A C 1
ATOM 2434 O O . TYR A 1 308 ? 2.197 -15.422 -16.342 1.00 48.22 308 TYR A O 1
ATOM 2442 N N . LYS A 1 309 ? 3.897 -14.562 -15.148 1.00 44.06 309 LYS A N 1
ATOM 2443 C CA . LYS A 1 309 ? 4.046 -15.694 -14.213 1.00 44.06 309 LYS A CA 1
ATOM 2444 C C . LYS A 1 309 ? 3.148 -15.607 -12.975 1.00 44.06 309 LYS A C 1
ATOM 2446 O O . LYS A 1 309 ? 3.104 -16.545 -12.199 1.00 44.06 309 LYS A O 1
ATOM 2451 N N . VAL A 1 310 ? 2.455 -14.486 -12.757 1.00 38.75 310 VAL A N 1
ATOM 2452 C CA . VAL A 1 310 ? 1.590 -14.267 -11.574 1.00 38.75 310 VAL A CA 1
ATOM 2453 C C . VAL A 1 310 ? 0.169 -14.845 -11.764 1.00 38.75 310 VAL A C 1
ATOM 2455 O O . VAL A 1 310 ? -0.653 -14.770 -10.851 1.00 38.75 310 VAL A O 1
ATOM 2458 N N . HIS A 1 311 ? -0.119 -15.438 -12.930 1.00 30.83 311 HIS A N 1
ATOM 2459 C CA . HIS A 1 311 ? -1.379 -16.131 -13.244 1.00 30.83 311 HIS A CA 1
ATOM 2460 C C . HIS A 1 311 ? -1.253 -17.663 -13.368 1.00 30.83 311 HIS A C 1
ATOM 2462 O O . HIS A 1 311 ? -2.235 -18.302 -13.742 1.00 30.83 311 HIS A O 1
ATOM 2468 N N . GLU A 1 312 ? -0.094 -18.245 -13.048 1.00 30.59 312 GLU A N 1
ATOM 2469 C CA . GLU A 1 312 ? 0.049 -19.689 -12.779 1.00 30.59 312 GLU A CA 1
ATOM 2470 C C . GLU A 1 312 ? 0.087 -19.932 -11.267 1.00 30.59 312 GLU A C 1
ATOM 2472 O O . GLU A 1 312 ? -0.533 -20.923 -10.821 1.00 30.59 312 GLU A O 1
#